Protein AF-A0A382XUU9-F1 (afdb_monomer_lite)

pLDDT: mean 82.64, std 14.81, range [42.56, 98.5]

Secondary structure (DSSP, 8-state):
-----PPPPPP-TTT-----HHHHHSSS--TTEEEPPHHHHHHTTS-TTSS--HHHHHHHHHHHHHHHHHHHHH-TTS-EEEEEE--SSHHHHHHHHHHHHHHHHHHHHHHHHSHHHHHHHHHHIIIIIIHHHHHHH-TTS----HHHHHHHHHHHHHS--HHHHEEEE-TT-S----TTT-TT-EEEEEESSGGGSS---TTEEEEEE------HHHHHHHHGGG---GGGGGG-EEEE-HHHHHHHHHHHHHHHHHHHHHHHHHT-

Structure (mmCIF, N/CA/C/O backbone):
data_AF-A0A382XUU9-F1
#
_entry.id   AF-A0A382XUU9-F1
#
loop_
_atom_site.group_PDB
_atom_site.id
_atom_site.type_symbol
_atom_site.label_atom_id
_atom_site.label_alt_id
_atom_site.label_comp_id
_atom_site.label_asym_id
_atom_site.label_entity_id
_atom_site.label_seq_id
_atom_site.pdbx_PDB_ins_code
_atom_site.Cartn_x
_atom_site.Cartn_y
_atom_site.Cartn_z
_atom_site.occupancy
_atom_site.B_iso_or_equiv
_atom_site.auth_seq_id
_atom_site.auth_comp_id
_atom_site.auth_asym_id
_atom_site.auth_atom_id
_atom_site.pdbx_PDB_model_num
ATOM 1 N N . LYS A 1 1 ? -33.528 18.834 26.099 1.00 46.69 1 LYS A N 1
ATOM 2 C CA . LYS A 1 1 ? -33.438 18.940 24.621 1.00 46.69 1 LYS A CA 1
ATOM 3 C C . LYS A 1 1 ? -32.008 18.583 24.327 1.00 46.69 1 LYS A C 1
ATOM 5 O O . LYS A 1 1 ? -31.144 19.418 24.553 1.00 46.69 1 LYS A O 1
ATOM 10 N N . ASP A 1 2 ? -31.782 17.335 23.972 1.00 46.09 2 ASP A N 1
ATOM 11 C CA . ASP A 1 2 ? -30.439 16.776 23.928 1.00 46.09 2 ASP A CA 1
ATOM 12 C C . ASP A 1 2 ? -29.826 17.181 22.592 1.00 46.09 2 ASP A C 1
ATOM 14 O O . ASP A 1 2 ? -30.391 16.932 21.528 1.00 46.09 2 ASP A O 1
ATOM 18 N N . PHE A 1 3 ? -28.750 17.966 22.658 1.00 57.09 3 PHE A N 1
ATOM 19 C CA . PHE A 1 3 ? -28.154 18.625 21.491 1.00 57.09 3 PHE A CA 1
ATOM 20 C C . PHE A 1 3 ? -27.061 17.778 20.822 1.00 57.09 3 PHE A C 1
ATOM 22 O O . PHE A 1 3 ? -26.537 18.182 19.786 1.00 57.09 3 PHE A O 1
ATOM 29 N N . ILE A 1 4 ? -26.712 16.622 21.396 1.00 51.56 4 ILE A N 1
ATOM 30 C CA . ILE A 1 4 ? -25.660 15.724 20.910 1.00 51.56 4 ILE A CA 1
ATOM 31 C C . ILE A 1 4 ? -26.157 14.289 21.093 1.00 51.56 4 ILE A C 1
ATOM 33 O O . ILE A 1 4 ? -26.467 13.890 22.208 1.00 51.56 4 ILE A O 1
ATOM 37 N N . VAL A 1 5 ? -26.247 13.536 19.998 1.00 52.84 5 VAL A N 1
ATOM 38 C CA . VAL A 1 5 ? -26.592 12.108 19.992 1.00 52.84 5 VAL A CA 1
ATOM 39 C C . VAL A 1 5 ? -25.476 11.382 19.254 1.00 52.84 5 VAL A C 1
ATOM 41 O O . VAL A 1 5 ? -25.130 11.764 18.133 1.00 52.84 5 VAL A O 1
ATOM 44 N N . ALA A 1 6 ? -24.906 10.349 19.873 1.00 53.34 6 ALA A N 1
ATOM 45 C CA . ALA A 1 6 ? -23.984 9.452 19.190 1.00 53.34 6 ALA A CA 1
ATOM 46 C C . ALA A 1 6 ? -24.778 8.582 18.206 1.00 53.34 6 ALA A C 1
ATOM 48 O O . ALA A 1 6 ? -25.695 7.861 18.599 1.00 53.34 6 ALA A O 1
ATOM 49 N N . LEU A 1 7 ? -24.453 8.672 16.915 1.00 59.31 7 LEU A N 1
ATOM 50 C CA . LEU A 1 7 ? -25.018 7.761 15.926 1.00 59.31 7 LEU A CA 1
ATOM 51 C C . LEU A 1 7 ? -24.389 6.371 16.103 1.00 59.31 7 LEU A C 1
ATOM 53 O O . LEU A 1 7 ? -23.186 6.294 16.377 1.00 59.31 7 LEU A O 1
ATOM 57 N N . PRO A 1 8 ? -25.167 5.286 15.933 1.00 60.03 8 PRO A N 1
ATOM 58 C CA . PRO A 1 8 ? -24.606 3.943 15.924 1.00 60.03 8 PRO A CA 1
ATOM 59 C C . PRO A 1 8 ? -23.557 3.833 14.815 1.00 60.03 8 PRO A C 1
ATOM 61 O O . PRO A 1 8 ? -23.675 4.480 13.768 1.00 60.03 8 PRO A O 1
ATOM 64 N N . GLU A 1 9 ? -22.526 3.020 15.044 1.00 59.91 9 GLU A N 1
ATOM 65 C CA . GLU A 1 9 ? -21.594 2.692 13.969 1.00 59.91 9 GLU A CA 1
ATOM 66 C C . GLU A 1 9 ? -22.360 2.047 12.805 1.00 59.91 9 GLU A C 1
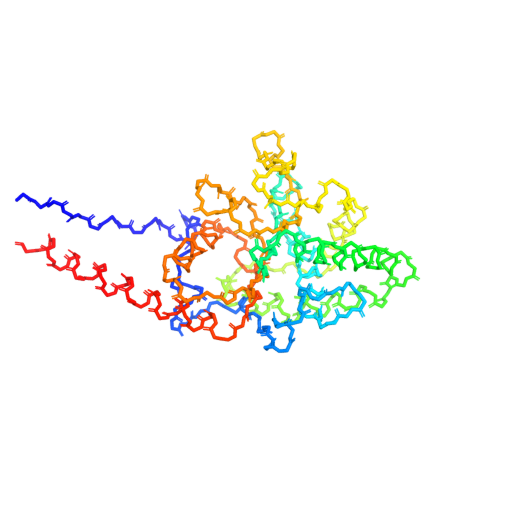ATOM 68 O O . GLU A 1 9 ? -23.321 1.302 13.039 1.00 59.91 9 GLU A O 1
ATOM 73 N N . PRO A 1 10 ? -21.980 2.336 11.545 1.00 59.22 10 PRO A N 1
ATOM 74 C CA . PRO A 1 10 ? -22.517 1.593 10.417 1.00 59.22 10 PRO A CA 1
ATOM 75 C C . PRO A 1 10 ? -22.271 0.097 10.651 1.00 59.22 10 PRO A C 1
ATOM 77 O O . PRO A 1 10 ? -21.240 -0.244 11.237 1.00 59.22 10 PRO A O 1
ATOM 80 N N . PRO A 1 11 ? -23.175 -0.791 10.206 1.00 56.75 11 PRO A N 1
ATOM 81 C CA . PRO A 1 11 ? -22.970 -2.224 10.367 1.00 56.75 11 PRO A CA 1
ATOM 82 C C . PRO A 1 11 ? -21.576 -2.626 9.855 1.00 56.75 11 PRO A C 1
ATOM 84 O O . PRO A 1 11 ? -21.105 -2.119 8.831 1.00 56.75 11 PRO A O 1
ATOM 87 N N . GLY A 1 12 ? -20.893 -3.474 10.623 1.00 55.81 12 GLY A N 1
ATOM 88 C CA . GLY A 1 12 ? -19.626 -4.090 10.233 1.00 55.81 12 GLY A CA 1
ATOM 89 C C . GLY A 1 12 ? -19.852 -5.351 9.398 1.00 55.81 12 GLY A C 1
ATOM 90 O O . GLY A 1 12 ? -20.991 -5.743 9.133 1.00 55.81 12 GLY A O 1
ATOM 91 N N . LEU A 1 13 ? -18.762 -6.004 8.989 1.00 52.56 13 LEU A N 1
ATOM 92 C CA . LEU A 1 13 ? -18.821 -7.265 8.242 1.00 52.56 13 LEU A CA 1
ATOM 93 C C . LEU A 1 13 ? -19.674 -8.315 8.989 1.00 52.56 13 LEU A C 1
ATOM 95 O O . LEU A 1 13 ? -19.564 -8.402 10.214 1.00 52.56 13 LEU A O 1
ATOM 99 N N . PRO A 1 14 ? -20.490 -9.137 8.295 1.00 48.84 14 PRO A N 1
ATOM 100 C CA . PRO A 1 14 ? -20.623 -9.276 6.837 1.00 48.84 14 PRO A CA 1
ATOM 101 C C . PRO A 1 14 ? -21.682 -8.359 6.186 1.00 48.84 14 PRO A C 1
ATOM 103 O O . PRO A 1 14 ? -21.704 -8.251 4.963 1.00 48.84 14 PRO A O 1
ATOM 106 N N . ASP A 1 15 ? -22.521 -7.681 6.977 1.00 42.56 15 ASP A N 1
ATOM 107 C CA . ASP A 1 15 ? -23.693 -6.910 6.511 1.00 42.56 15 ASP A CA 1
ATOM 108 C C . ASP A 1 15 ? -23.454 -5.390 6.416 1.00 42.56 15 ASP A C 1
ATOM 110 O O . ASP A 1 15 ? -24.365 -4.611 6.121 1.00 42.56 15 ASP A O 1
ATOM 114 N N . GLY A 1 16 ? -22.219 -4.936 6.623 1.00 54.50 16 GLY A N 1
ATOM 115 C CA . GLY A 1 16 ? -21.830 -3.574 6.307 1.00 54.50 16 GLY A CA 1
ATOM 116 C C . GLY A 1 16 ? -20.324 -3.381 6.172 1.00 54.50 16 GLY A C 1
ATOM 117 O O . GLY A 1 16 ? -19.489 -4.105 6.708 1.00 54.50 16 GLY A O 1
ATOM 118 N N . CYS A 1 17 ? -19.974 -2.425 5.321 1.00 56.16 17 CYS A N 1
ATOM 119 C CA . CYS A 1 17 ? -18.638 -2.308 4.753 1.00 56.16 17 CYS A CA 1
ATOM 120 C C . CYS A 1 17 ? -17.681 -1.456 5.602 1.00 56.16 17 CYS A C 1
ATOM 122 O O . CYS A 1 17 ? -16.555 -1.210 5.162 1.00 56.16 17 CYS A O 1
ATOM 124 N N . TYR A 1 18 ? -18.114 -0.968 6.772 1.00 60.91 18 TYR A N 1
ATOM 125 C CA . TYR A 1 18 ? -17.328 -0.065 7.607 1.00 60.91 18 TYR A CA 1
ATOM 126 C C . TYR A 1 18 ? -16.379 -0.837 8.525 1.00 60.91 18 TYR A C 1
ATOM 128 O O . TYR A 1 18 ? -16.783 -1.720 9.274 1.00 60.91 18 TYR A O 1
ATOM 136 N N . ILE A 1 19 ? -15.104 -0.461 8.471 1.00 66.56 19 ILE A N 1
ATOM 137 C CA . ILE A 1 19 ? -14.063 -0.954 9.367 1.00 66.56 19 ILE A CA 1
ATOM 138 C C . ILE A 1 19 ? -13.632 0.243 10.197 1.00 66.56 19 ILE A C 1
ATOM 140 O O . ILE A 1 19 ? -13.078 1.209 9.665 1.00 66.56 19 ILE A O 1
ATOM 144 N N . GLY A 1 20 ? -13.960 0.200 11.486 1.00 65.06 20 GLY A N 1
ATOM 145 C CA . GLY A 1 20 ? -13.593 1.244 12.428 1.00 65.06 20 GLY A CA 1
ATOM 146 C C . GLY A 1 20 ? -12.089 1.270 12.685 1.00 65.06 20 GLY A C 1
ATOM 147 O O . GLY A 1 20 ? -11.373 0.280 12.515 1.00 65.06 20 GLY A O 1
ATOM 148 N N . THR A 1 21 ? -11.606 2.407 13.174 1.00 68.31 21 THR A N 1
ATOM 149 C CA . THR A 1 21 ? -10.233 2.579 13.673 1.00 68.31 21 THR A CA 1
ATOM 150 C C . THR A 1 21 ? -9.876 1.568 14.765 1.00 68.31 21 THR A C 1
ATOM 152 O O . THR A 1 21 ? -8.710 1.196 14.882 1.00 68.31 21 THR A O 1
ATOM 155 N N . SER A 1 22 ? -10.867 1.047 15.493 1.00 70.25 22 SER A N 1
ATOM 156 C CA . SER A 1 22 ? -10.687 0.012 16.517 1.00 70.25 22 SER A CA 1
ATOM 157 C C . SER A 1 22 ? -10.222 -1.332 15.965 1.00 70.25 22 SER A C 1
ATOM 159 O O . SER A 1 22 ? -9.336 -1.945 16.547 1.00 70.25 22 SER A O 1
ATOM 161 N N . SER A 1 23 ? -10.714 -1.775 14.811 1.00 73.94 23 SER A N 1
ATOM 162 C CA . SER A 1 23 ? -10.256 -3.041 14.217 1.00 73.94 23 SER A CA 1
ATOM 163 C C . SER A 1 23 ? -8.838 -2.946 13.638 1.00 73.94 23 SER A C 1
ATOM 165 O O . SER A 1 23 ? -8.184 -3.953 13.391 1.00 73.94 23 SER A O 1
ATOM 167 N N . LEU A 1 24 ? -8.351 -1.726 13.403 1.00 76.31 24 LEU A N 1
ATOM 168 C CA . LEU A 1 24 ? -7.058 -1.463 12.766 1.00 76.31 24 LEU A CA 1
ATOM 169 C C . LEU A 1 24 ? -5.968 -1.070 13.763 1.00 76.31 24 LEU A C 1
ATOM 171 O O . LEU A 1 24 ? -4.794 -1.366 13.550 1.00 76.31 24 LEU A O 1
ATOM 175 N N . PHE A 1 25 ? -6.358 -0.372 14.828 1.00 78.19 25 PHE A N 1
ATOM 176 C CA . PHE A 1 25 ? -5.461 0.239 15.807 1.00 78.19 25 PHE A CA 1
ATOM 177 C C . PHE A 1 25 ? -5.930 0.028 17.255 1.00 78.19 25 PHE A C 1
ATOM 179 O O . PHE A 1 25 ? -5.379 0.643 18.163 1.00 78.19 25 PHE A O 1
ATOM 186 N N . GLY A 1 26 ? -6.961 -0.784 17.491 1.00 73.81 26 GLY A N 1
ATOM 187 C CA . GLY A 1 26 ? -7.445 -1.109 18.832 1.00 73.81 26 GLY A CA 1
ATOM 188 C C . GLY A 1 26 ? -6.535 -2.083 19.575 1.00 73.81 26 GLY A C 1
ATOM 189 O O . GLY A 1 26 ? -5.362 -2.248 19.240 1.00 73.81 26 GLY A O 1
ATOM 190 N N . ASP A 1 27 ? -7.082 -2.717 20.610 1.00 74.62 27 ASP A N 1
ATOM 191 C CA . ASP A 1 27 ? -6.314 -3.614 21.481 1.00 74.62 27 ASP A CA 1
ATOM 192 C C . ASP A 1 27 ? -5.972 -4.952 20.803 1.00 74.62 27 ASP A C 1
ATOM 194 O O . ASP A 1 27 ? -4.893 -5.497 21.035 1.00 74.62 27 ASP A O 1
ATOM 198 N N . GLU A 1 28 ? -6.838 -5.423 19.903 1.00 79.12 28 GLU A N 1
ATOM 199 C CA . GLU A 1 28 ? -6.616 -6.591 19.041 1.00 79.12 28 GLU A CA 1
ATOM 200 C C . GLU A 1 28 ? -6.728 -6.172 17.564 1.00 79.12 28 GLU A C 1
ATOM 202 O O . GLU A 1 28 ? -7.742 -6.427 16.911 1.00 79.12 28 GLU A O 1
ATOM 207 N N . PRO A 1 29 ? -5.727 -5.453 17.025 1.00 83.31 29 PRO A N 1
ATOM 208 C CA . PRO A 1 29 ? -5.776 -4.983 15.650 1.00 83.31 29 PRO A CA 1
ATOM 209 C C . PRO A 1 29 ? -5.580 -6.150 14.676 1.00 83.31 29 PRO A C 1
ATOM 211 O O . PRO A 1 29 ? -4.813 -7.079 14.943 1.00 83.31 29 PRO A O 1
ATOM 214 N N . TYR A 1 30 ? -6.208 -6.071 13.502 1.00 85.69 30 TYR A N 1
ATOM 215 C CA . TYR A 1 30 ? -5.947 -7.016 12.419 1.00 85.69 30 TYR A CA 1
ATOM 216 C C . TYR A 1 30 ? -4.459 -7.050 12.045 1.00 85.69 30 TYR A C 1
ATOM 218 O O . TYR A 1 30 ? -3.781 -6.017 12.019 1.00 85.69 30 TYR A O 1
ATOM 226 N N . ASP A 1 31 ? -3.954 -8.235 11.678 1.00 90.06 31 ASP A N 1
ATOM 227 C CA . ASP A 1 31 ? -2.566 -8.425 11.233 1.00 90.06 31 ASP A CA 1
ATOM 228 C C . ASP A 1 31 ? -2.342 -7.901 9.803 1.00 90.06 31 ASP A C 1
ATOM 230 O O . ASP A 1 31 ? -2.027 -8.637 8.867 1.00 90.06 31 ASP A O 1
ATOM 234 N N . ILE A 1 32 ? -2.509 -6.597 9.627 1.00 89.88 32 ILE A N 1
ATOM 235 C CA . ILE A 1 32 ? -2.299 -5.871 8.370 1.00 89.88 32 ILE A CA 1
ATOM 236 C C . ILE A 1 32 ? -1.252 -4.758 8.520 1.00 89.88 32 ILE A C 1
ATOM 238 O O . ILE A 1 32 ? -0.872 -4.119 7.537 1.00 89.88 32 ILE A O 1
ATOM 242 N N . TYR A 1 33 ? -0.767 -4.525 9.743 1.00 92.25 33 TYR A N 1
ATOM 243 C CA . TYR A 1 33 ? 0.293 -3.570 10.054 1.00 92.25 33 TYR A CA 1
ATOM 244 C C . TYR A 1 33 ? 1.681 -4.135 9.728 1.00 92.25 33 TYR A C 1
ATOM 246 O O . TYR A 1 33 ? 2.038 -5.238 10.138 1.00 92.25 33 TYR A O 1
ATOM 254 N N . ARG A 1 34 ? 2.499 -3.357 9.021 1.00 95.12 34 ARG A N 1
ATOM 255 C CA . ARG A 1 34 ? 3.891 -3.672 8.696 1.00 95.12 34 ARG A CA 1
ATOM 256 C C . ARG A 1 34 ? 4.778 -2.520 9.165 1.00 95.12 34 ARG A C 1
ATOM 258 O O . ARG A 1 34 ? 4.579 -1.363 8.788 1.00 95.12 34 ARG A O 1
ATOM 265 N N . GLU A 1 35 ? 5.750 -2.826 10.020 1.00 95.56 35 GLU A N 1
ATOM 266 C CA . GLU A 1 35 ? 6.609 -1.800 10.609 1.00 95.56 35 GLU A CA 1
ATOM 267 C C . GLU A 1 35 ? 7.607 -1.252 9.588 1.00 95.56 35 GLU A C 1
ATOM 269 O O . GLU A 1 35 ? 8.402 -1.987 9.002 1.00 95.56 35 GLU A O 1
ATOM 274 N N . VAL A 1 36 ? 7.610 0.072 9.427 1.00 96.12 36 VAL A N 1
ATOM 275 C CA . VAL A 1 36 ? 8.678 0.783 8.726 1.00 96.12 36 VAL A CA 1
ATOM 276 C C . VAL A 1 36 ? 9.677 1.307 9.746 1.00 96.12 36 VAL A C 1
ATOM 278 O O . VAL A 1 36 ? 9.351 2.151 10.583 1.00 96.12 36 VAL A O 1
ATOM 281 N N . GLY A 1 37 ? 10.917 0.831 9.655 1.00 94.06 37 GLY A N 1
ATOM 282 C CA . GLY A 1 37 ? 11.987 1.270 10.545 1.00 94.06 37 GLY A CA 1
ATOM 283 C C . GLY A 1 37 ? 12.312 2.761 10.387 1.00 94.06 37 GLY A C 1
ATOM 284 O O . GLY A 1 37 ? 12.307 3.304 9.280 1.00 94.06 37 GLY A O 1
ATOM 285 N N . GLU A 1 38 ? 12.687 3.415 11.489 1.00 90.75 38 GLU A N 1
ATOM 286 C CA . GLU A 1 38 ? 12.983 4.859 11.528 1.00 90.75 38 GLU A CA 1
ATOM 287 C C . GLU A 1 38 ? 14.036 5.293 10.494 1.00 90.75 38 GLU A C 1
ATOM 289 O O . GLU A 1 38 ? 13.922 6.362 9.899 1.00 90.75 38 GLU A O 1
ATOM 294 N N . ALA A 1 39 ? 15.043 4.457 10.220 1.00 91.94 39 ALA A N 1
ATOM 295 C CA . ALA A 1 39 ? 16.068 4.762 9.221 1.00 91.94 39 ALA A CA 1
ATOM 296 C C . ALA A 1 39 ? 15.490 4.913 7.802 1.00 91.94 39 ALA A C 1
ATOM 298 O O . ALA A 1 39 ? 15.959 5.749 7.030 1.00 91.94 39 ALA A O 1
ATOM 299 N N . GLU A 1 40 ? 14.485 4.112 7.446 1.00 94.31 40 GLU A N 1
ATOM 300 C CA . GLU A 1 40 ? 13.786 4.243 6.168 1.00 94.31 40 GLU A CA 1
ATOM 301 C C . GLU A 1 40 ? 12.852 5.445 6.183 1.00 94.31 40 GLU A C 1
ATOM 303 O O . GLU A 1 40 ? 12.962 6.295 5.304 1.00 94.31 40 GLU A O 1
ATOM 308 N N . ALA A 1 41 ? 12.043 5.601 7.231 1.00 91.00 41 ALA A N 1
ATOM 309 C CA . ALA A 1 41 ? 11.166 6.759 7.393 1.00 91.00 41 ALA A CA 1
ATOM 310 C C . ALA A 1 41 ? 11.909 8.105 7.260 1.00 91.00 41 ALA A C 1
ATOM 312 O O . ALA A 1 41 ? 11.409 9.030 6.626 1.00 91.00 41 ALA A O 1
ATOM 313 N N . LEU A 1 42 ? 13.127 8.205 7.805 1.00 89.56 42 LEU A N 1
ATOM 314 C CA . LEU A 1 42 ? 13.953 9.416 7.752 1.00 89.56 42 LEU A CA 1
ATOM 315 C C . LEU A 1 42 ? 14.628 9.657 6.397 1.00 89.56 42 LEU A C 1
ATOM 317 O O . LEU A 1 42 ? 14.961 10.795 6.079 1.00 89.56 42 LEU A O 1
ATOM 321 N N . THR A 1 43 ? 14.871 8.608 5.608 1.00 92.38 43 THR A N 1
ATOM 322 C CA . THR A 1 43 ? 15.671 8.705 4.374 1.00 92.38 43 THR A CA 1
ATOM 323 C C . THR A 1 43 ? 14.872 8.449 3.101 1.00 92.38 43 THR A C 1
ATOM 325 O O . THR A 1 43 ? 15.401 8.616 2.001 1.00 92.38 43 THR A O 1
ATOM 328 N N . ILE A 1 44 ? 13.586 8.102 3.206 1.00 92.25 44 ILE A N 1
ATOM 329 C CA . ILE A 1 44 ? 12.757 7.771 2.043 1.00 92.25 44 ILE A CA 1
ATOM 330 C C . ILE A 1 44 ? 12.635 8.940 1.057 1.00 92.25 44 ILE A C 1
ATOM 332 O O . ILE A 1 44 ? 12.642 8.721 -0.152 1.00 92.25 44 ILE A O 1
ATOM 336 N N . ASN A 1 45 ? 12.648 10.176 1.562 1.00 90.19 45 ASN A N 1
ATOM 337 C CA . ASN A 1 45 ? 12.559 11.404 0.766 1.00 90.19 45 ASN A CA 1
ATOM 338 C C . ASN A 1 45 ? 13.897 11.841 0.147 1.00 90.19 45 ASN A C 1
ATOM 340 O O . ASN A 1 45 ? 13.931 12.755 -0.673 1.00 90.19 45 ASN A O 1
ATOM 344 N N . SER A 1 46 ? 15.008 11.189 0.518 1.00 90.25 46 SER A N 1
ATOM 345 C CA . SER A 1 46 ? 16.317 11.456 -0.089 1.00 90.25 46 SER A CA 1
ATOM 346 C C . SER A 1 46 ? 16.288 11.205 -1.602 1.00 90.25 46 SER A C 1
ATOM 348 O O . SER A 1 46 ? 15.438 10.432 -2.061 1.00 90.25 46 SER A O 1
ATOM 350 N N . PRO A 1 47 ? 17.240 11.776 -2.366 1.00 88.69 47 PRO A N 1
ATOM 351 C CA . PRO A 1 47 ? 17.355 11.538 -3.800 1.00 88.69 47 PRO A CA 1
ATOM 352 C C . PRO A 1 47 ? 17.289 10.047 -4.182 1.00 88.69 47 PRO A C 1
ATOM 354 O O . PRO A 1 47 ? 17.631 9.191 -3.362 1.00 88.69 47 PRO A O 1
ATOM 357 N N . PRO A 1 48 ? 16.846 9.698 -5.402 1.00 84.12 48 PRO A N 1
ATOM 358 C CA . PRO A 1 48 ? 16.508 8.320 -5.778 1.00 84.12 48 PRO A CA 1
ATOM 359 C C . PRO A 1 48 ? 17.636 7.282 -5.685 1.00 84.12 48 PRO A C 1
ATOM 361 O O . PRO A 1 48 ? 17.365 6.091 -5.568 1.00 84.12 48 PRO A O 1
ATOM 364 N N . ASP A 1 49 ? 18.891 7.719 -5.743 1.00 86.56 49 ASP A N 1
ATOM 365 C CA . ASP A 1 49 ? 20.109 6.919 -5.559 1.00 86.56 49 ASP A CA 1
ATOM 366 C C . ASP A 1 49 ? 20.498 6.726 -4.079 1.00 86.56 49 ASP A C 1
ATOM 368 O O . ASP A 1 49 ? 21.465 6.031 -3.770 1.00 86.56 49 ASP A O 1
ATOM 372 N N . ARG A 1 50 ? 19.753 7.336 -3.151 1.00 87.38 50 ARG A N 1
ATOM 373 C CA . ARG A 1 50 ? 20.045 7.373 -1.715 1.00 87.38 50 ARG A CA 1
ATOM 374 C C . ARG A 1 50 ? 18.836 6.989 -0.870 1.00 87.38 50 ARG A C 1
ATOM 376 O O . ARG A 1 50 ? 17.680 7.047 -1.286 1.00 87.38 50 ARG A O 1
ATOM 383 N N . GLY A 1 51 ? 19.122 6.685 0.391 1.00 87.75 51 GLY A N 1
ATOM 384 C CA . GLY A 1 51 ? 18.112 6.368 1.392 1.00 87.75 51 GLY A CA 1
ATOM 385 C C . GLY A 1 51 ? 17.563 4.952 1.265 1.00 87.75 51 GLY A C 1
ATOM 386 O O . GLY A 1 51 ? 17.650 4.297 0.226 1.00 87.75 51 GLY A O 1
ATOM 387 N N . ARG A 1 52 ? 17.020 4.451 2.370 1.00 90.19 52 ARG A N 1
ATOM 388 C CA . ARG A 1 52 ? 16.420 3.117 2.414 1.00 90.19 52 ARG A CA 1
ATOM 389 C C . ARG A 1 52 ? 15.023 3.171 1.793 1.00 90.19 52 ARG A C 1
ATOM 391 O O . ARG A 1 52 ? 14.367 4.206 1.822 1.00 90.19 52 ARG A O 1
ATOM 398 N N . SER A 1 53 ? 14.615 2.069 1.174 1.00 94.06 53 SER A N 1
ATOM 399 C CA . SER A 1 53 ? 13.311 1.916 0.509 1.00 94.06 53 SER A CA 1
ATOM 400 C C . SER A 1 53 ? 12.847 0.456 0.507 1.00 94.06 53 SER A C 1
ATOM 402 O O . SER A 1 53 ? 12.086 0.047 -0.362 1.00 94.06 53 SER A O 1
ATOM 404 N N . ALA A 1 54 ? 13.360 -0.371 1.424 1.00 95.12 54 ALA A N 1
ATOM 405 C CA . ALA A 1 54 ? 13.074 -1.802 1.423 1.00 95.12 54 ALA A CA 1
ATOM 406 C C . ALA A 1 54 ? 11.596 -2.066 1.738 1.00 95.12 54 ALA A C 1
ATOM 408 O O . ALA A 1 54 ? 10.961 -2.862 1.046 1.00 95.12 54 ALA A O 1
ATOM 409 N N . CYS A 1 55 ? 11.040 -1.343 2.712 1.00 96.38 55 CYS A N 1
ATOM 410 C CA . CYS A 1 55 ? 9.625 -1.427 3.055 1.00 96.38 55 CYS A CA 1
ATOM 411 C C . CYS A 1 55 ? 8.763 -0.833 1.939 1.00 96.38 55 CYS A C 1
ATOM 413 O O . CYS A 1 55 ? 7.752 -1.426 1.588 1.00 96.38 55 CYS A O 1
ATOM 415 N N . LEU A 1 56 ? 9.179 0.279 1.319 1.00 96.38 56 LEU A N 1
ATOM 416 C CA . LEU A 1 56 ? 8.462 0.843 0.169 1.00 96.38 56 LEU A CA 1
ATOM 417 C C . LEU A 1 56 ? 8.402 -0.145 -1.009 1.00 96.38 56 LEU A C 1
ATOM 419 O O . LEU A 1 56 ? 7.350 -0.316 -1.619 1.00 96.38 56 LEU A O 1
ATOM 423 N N . ARG A 1 57 ? 9.512 -0.829 -1.316 1.00 96.88 57 ARG A N 1
ATOM 424 C CA . ARG A 1 57 ? 9.557 -1.871 -2.356 1.00 96.88 57 ARG A CA 1
ATOM 425 C C . ARG A 1 57 ? 8.640 -3.044 -2.020 1.00 96.88 57 ARG A C 1
ATOM 427 O O . ARG A 1 57 ? 7.946 -3.536 -2.905 1.00 96.88 57 ARG A O 1
ATOM 434 N N . GLN A 1 58 ? 8.624 -3.485 -0.762 1.00 97.69 58 GLN A N 1
ATOM 435 C CA . GLN A 1 58 ? 7.712 -4.545 -0.336 1.00 97.69 58 GLN A CA 1
ATOM 436 C C . GLN A 1 58 ? 6.249 -4.093 -0.421 1.00 97.69 58 GLN A C 1
ATOM 438 O O . GLN A 1 58 ? 5.434 -4.818 -0.976 1.00 97.69 58 GLN A O 1
ATOM 443 N N . ALA A 1 59 ? 5.936 -2.866 -0.004 1.00 97.81 59 ALA A N 1
ATOM 444 C CA . ALA A 1 59 ? 4.593 -2.301 -0.092 1.00 97.81 59 ALA A CA 1
ATOM 445 C C . ALA A 1 59 ? 4.069 -2.253 -1.540 1.00 97.81 59 ALA A C 1
ATOM 447 O O . ALA A 1 59 ? 2.903 -2.541 -1.785 1.00 97.81 59 ALA A O 1
ATOM 448 N N . VAL A 1 60 ? 4.930 -1.951 -2.518 1.00 98.06 60 VAL A N 1
ATOM 449 C CA . VAL A 1 60 ? 4.553 -2.007 -3.941 1.00 98.06 60 VAL A CA 1
ATOM 450 C C . VAL A 1 60 ? 4.305 -3.445 -4.414 1.00 98.06 60 VAL A C 1
ATOM 452 O O . VAL A 1 60 ? 3.383 -3.673 -5.190 1.00 98.06 60 VAL A O 1
ATOM 455 N N . ARG A 1 61 ? 5.076 -4.438 -3.950 1.00 98.06 61 ARG A N 1
ATOM 456 C CA . ARG A 1 61 ? 4.788 -5.855 -4.263 1.00 98.06 61 ARG A CA 1
ATOM 457 C C . ARG A 1 61 ? 3.455 -6.292 -3.669 1.00 98.06 61 ARG A C 1
ATOM 459 O O . ARG A 1 61 ? 2.645 -6.892 -4.367 1.00 98.06 61 ARG A O 1
ATOM 466 N N . ASP A 1 62 ? 3.216 -5.943 -2.412 1.00 98.44 62 ASP A N 1
ATOM 467 C CA . ASP A 1 62 ? 1.959 -6.240 -1.734 1.00 98.44 62 ASP A CA 1
ATOM 468 C C . ASP A 1 62 ? 0.780 -5.561 -2.431 1.00 98.44 62 ASP A C 1
ATOM 470 O O . ASP A 1 62 ? -0.290 -6.147 -2.506 1.00 98.44 62 ASP A O 1
ATOM 474 N N . TYR A 1 63 ? 0.973 -4.370 -3.008 1.00 98.38 63 TYR A N 1
ATOM 475 C CA . TYR A 1 63 ? -0.054 -3.715 -3.816 1.00 98.38 63 TYR A CA 1
ATOM 476 C C . TYR A 1 63 ? -0.445 -4.552 -5.039 1.00 98.38 63 TYR A C 1
ATOM 478 O O . TYR A 1 63 ? -1.637 -4.730 -5.289 1.00 98.38 63 TYR A O 1
ATOM 486 N N . PHE A 1 64 ? 0.524 -5.109 -5.771 1.00 98.50 64 PHE A N 1
ATOM 487 C CA . PHE A 1 64 ? 0.228 -5.980 -6.912 1.00 98.50 64 PHE A CA 1
ATOM 488 C C . PHE A 1 64 ? -0.447 -7.291 -6.479 1.00 98.50 64 PHE A C 1
ATOM 490 O O . PHE A 1 64 ? -1.409 -7.705 -7.123 1.00 98.50 64 PHE A O 1
ATOM 497 N N . LEU A 1 65 ? -0.024 -7.902 -5.364 1.00 98.38 65 LEU A N 1
ATOM 498 C CA . LEU A 1 65 ? -0.687 -9.092 -4.803 1.00 98.38 65 LEU A CA 1
ATOM 499 C C . LEU A 1 65 ? -2.119 -8.814 -4.368 1.00 98.38 65 LEU A C 1
ATOM 501 O O . LEU A 1 65 ? -3.036 -9.535 -4.747 1.00 98.38 65 LEU A O 1
ATOM 505 N N . ALA A 1 66 ? -2.313 -7.752 -3.594 1.00 97.75 66 ALA A N 1
ATOM 506 C CA . ALA A 1 66 ? -3.621 -7.340 -3.120 1.00 97.75 66 ALA A CA 1
ATOM 507 C C . ALA A 1 66 ? -4.548 -7.013 -4.297 1.00 97.75 66 ALA A C 1
ATOM 509 O O . ALA A 1 66 ? -5.719 -7.385 -4.281 1.00 97.75 66 ALA A O 1
ATOM 510 N N . THR A 1 67 ? -4.017 -6.368 -5.342 1.00 98.06 67 THR A N 1
ATOM 511 C CA . THR A 1 67 ? -4.756 -6.082 -6.579 1.00 98.06 67 THR A CA 1
ATOM 512 C C . THR A 1 67 ? -5.170 -7.379 -7.266 1.00 98.06 67 THR A C 1
ATOM 514 O O . THR A 1 67 ? -6.335 -7.524 -7.618 1.00 98.06 67 THR A O 1
ATOM 517 N N . ALA A 1 68 ? -4.257 -8.344 -7.405 1.00 98.12 68 ALA A N 1
ATOM 518 C CA . ALA A 1 68 ? -4.552 -9.641 -8.007 1.00 98.12 68 ALA A CA 1
ATOM 519 C C . ALA A 1 68 ? -5.625 -10.415 -7.227 1.00 98.12 68 ALA A C 1
ATOM 521 O O . ALA A 1 68 ? -6.594 -10.884 -7.821 1.00 98.12 68 ALA A O 1
ATOM 522 N N . GLY A 1 69 ? -5.487 -10.491 -5.900 1.00 97.06 69 GLY A N 1
ATOM 523 C CA . GLY A 1 69 ? -6.453 -11.149 -5.022 1.00 97.06 69 GLY A CA 1
ATOM 524 C C . GLY A 1 69 ? -7.829 -10.488 -5.063 1.00 97.06 69 GLY A C 1
ATOM 525 O O . GLY A 1 69 ? -8.846 -11.174 -5.150 1.00 97.06 69 GLY A O 1
ATOM 526 N N . ARG A 1 70 ? -7.878 -9.152 -5.074 1.00 95.06 70 ARG A N 1
ATOM 527 C CA . ARG A 1 70 ? -9.139 -8.411 -5.144 1.00 95.06 70 ARG A CA 1
ATOM 528 C C . ARG A 1 70 ? -9.812 -8.548 -6.505 1.00 95.06 70 ARG A C 1
ATOM 530 O O . ARG A 1 70 ? -11.014 -8.772 -6.556 1.00 95.06 70 ARG A O 1
ATOM 537 N N . VAL A 1 71 ? -9.053 -8.454 -7.595 1.00 96.19 71 VAL A N 1
ATOM 538 C CA . VAL A 1 71 ? -9.581 -8.654 -8.953 1.00 96.19 71 VAL A CA 1
ATOM 539 C C . VAL A 1 71 ? -10.099 -10.080 -9.132 1.00 96.19 71 VAL A C 1
ATOM 541 O O . VAL A 1 71 ? -11.150 -10.274 -9.733 1.00 96.19 71 VAL A O 1
ATOM 544 N N . HIS A 1 72 ? -9.406 -11.073 -8.571 1.00 96.38 72 HIS A N 1
ATOM 545 C CA . HIS A 1 72 ? -9.887 -12.452 -8.555 1.00 96.38 72 HIS A CA 1
ATOM 546 C C . HIS A 1 72 ? -11.213 -12.589 -7.782 1.00 96.38 72 HIS A C 1
ATOM 548 O O . HIS A 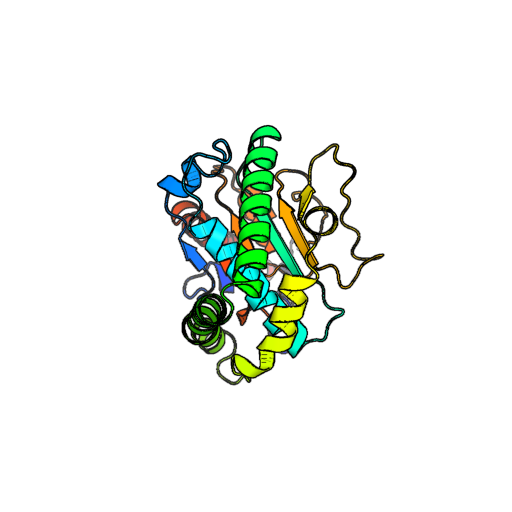1 72 ? -12.133 -13.242 -8.262 1.00 96.38 72 HIS A O 1
ATOM 554 N N . ARG A 1 73 ? -11.332 -11.947 -6.610 1.00 92.69 73 ARG A N 1
ATOM 555 C CA . ARG A 1 73 ? -12.528 -12.018 -5.749 1.00 92.69 73 ARG A CA 1
ATOM 556 C C . ARG A 1 73 ? -13.737 -11.278 -6.323 1.00 92.69 73 ARG A C 1
ATOM 558 O O . ARG A 1 73 ? -14.848 -11.795 -6.274 1.00 92.69 73 ARG A O 1
ATOM 565 N N . SER A 1 74 ? -13.526 -10.067 -6.826 1.00 92.12 74 SER A N 1
ATOM 566 C CA . SER A 1 74 ? -14.599 -9.096 -7.080 1.00 92.12 74 SER A CA 1
ATOM 567 C C . SER A 1 74 ? -14.700 -8.667 -8.550 1.00 92.12 74 SER A C 1
ATOM 569 O O . SER A 1 74 ? -15.568 -7.869 -8.897 1.00 92.12 74 SER A O 1
ATOM 571 N N . GLY A 1 75 ? -13.839 -9.195 -9.424 1.00 93.38 75 GLY A N 1
ATOM 572 C CA . GLY A 1 75 ? -13.794 -8.874 -10.850 1.00 93.38 75 GLY A CA 1
ATOM 573 C C . GLY A 1 75 ? -12.836 -7.724 -11.207 1.00 93.38 75 GLY A C 1
ATOM 574 O O . GLY A 1 75 ? -12.321 -7.029 -10.333 1.00 93.38 75 GLY A O 1
ATOM 575 N N . PRO A 1 76 ? -12.567 -7.509 -12.508 1.00 91.38 76 PRO A N 1
ATOM 576 C CA . PRO A 1 76 ? -11.549 -6.565 -12.985 1.00 91.38 76 PRO A CA 1
ATOM 577 C C . PRO A 1 76 ? -11.938 -5.087 -12.867 1.00 91.38 76 PRO A C 1
ATOM 579 O O . PRO A 1 76 ? -11.054 -4.229 -12.914 1.00 91.38 76 PRO A O 1
ATOM 582 N N . ASP A 1 77 ? -13.225 -4.777 -12.708 1.00 90.69 77 ASP A N 1
ATOM 583 C CA . ASP A 1 77 ? -13.747 -3.404 -12.713 1.00 90.69 77 ASP A CA 1
ATOM 584 C C . ASP A 1 77 ? -13.739 -2.739 -11.331 1.00 90.69 77 ASP A C 1
ATOM 586 O O . ASP A 1 77 ? -14.210 -1.616 -11.179 1.00 90.69 77 ASP A O 1
ATOM 590 N N . VAL A 1 78 ? -13.177 -3.405 -10.320 1.00 91.25 78 VAL A N 1
ATOM 591 C CA . VAL A 1 78 ? -13.017 -2.824 -8.984 1.00 91.25 78 VAL A CA 1
ATOM 592 C C . VAL A 1 78 ? -11.805 -1.888 -8.912 1.00 91.25 78 VAL A C 1
ATOM 594 O O . VAL A 1 78 ? -10.759 -2.183 -9.505 1.00 91.25 78 VAL A O 1
ATOM 597 N N . PRO A 1 79 ? -11.900 -0.774 -8.163 1.00 91.94 79 PRO A N 1
ATOM 598 C CA . PRO A 1 79 ? -10.765 0.110 -7.951 1.00 91.94 79 PRO A CA 1
ATOM 599 C C . PRO A 1 79 ? -9.735 -0.557 -7.034 1.00 91.94 79 PRO A C 1
ATOM 601 O O . PRO A 1 79 ? -10.086 -1.214 -6.049 1.00 91.94 79 PRO A O 1
ATOM 604 N N . CYS A 1 80 ? -8.453 -0.350 -7.334 1.00 94.38 80 CYS A N 1
ATOM 605 C CA . CYS A 1 80 ? -7.327 -0.885 -6.569 1.00 94.38 80 CYS A CA 1
ATOM 606 C C . CYS A 1 80 ? -6.253 0.191 -6.420 1.00 94.38 80 CYS A C 1
ATOM 608 O O . CYS A 1 80 ? -5.480 0.451 -7.346 1.00 94.38 80 CYS A O 1
ATOM 610 N N . THR A 1 81 ? -6.158 0.807 -5.245 1.00 93.25 81 THR A N 1
ATOM 611 C CA . THR A 1 81 ? -5.240 1.925 -5.023 1.00 93.25 81 THR A CA 1
ATOM 612 C C . THR A 1 81 ? -4.205 1.667 -3.937 1.00 93.25 81 THR A C 1
ATOM 614 O O . THR A 1 81 ? -4.418 0.923 -2.978 1.00 93.25 81 THR A O 1
ATOM 617 N N . MET A 1 82 ? -3.045 2.295 -4.098 1.00 94.06 82 MET A N 1
ATOM 618 C CA . MET A 1 82 ? -2.010 2.406 -3.079 1.00 94.06 82 MET A CA 1
ATOM 619 C C . MET A 1 82 ? -1.787 3.876 -2.762 1.00 94.06 82 MET A C 1
ATOM 621 O O . MET A 1 82 ? -1.697 4.693 -3.672 1.00 94.06 82 MET A O 1
ATOM 625 N N . LEU A 1 83 ? -1.627 4.208 -1.486 1.00 90.69 83 LEU A N 1
ATOM 626 C CA . LEU A 1 83 ? -1.261 5.549 -1.051 1.00 90.69 83 LEU A CA 1
ATOM 627 C C . LEU A 1 83 ? 0.153 5.563 -0.470 1.00 90.69 83 LEU A C 1
ATOM 629 O O . LEU A 1 83 ? 0.453 4.804 0.446 1.00 90.69 83 LEU A O 1
ATOM 633 N N . VAL A 1 84 ? 0.996 6.466 -0.964 1.00 91.56 84 VAL A N 1
ATOM 634 C CA . VAL A 1 84 ? 2.353 6.733 -0.483 1.00 91.56 84 VAL A CA 1
ATOM 635 C C . VAL A 1 84 ? 2.428 8.170 0.014 1.00 91.56 84 VAL A C 1
ATOM 637 O O . VAL A 1 84 ? 2.352 9.127 -0.758 1.00 91.56 84 VAL A O 1
ATOM 640 N N . HIS A 1 85 ? 2.605 8.320 1.322 1.00 87.06 85 HIS A N 1
ATOM 641 C CA . HIS A 1 85 ? 2.602 9.610 2.000 1.00 87.06 85 HIS A CA 1
ATOM 642 C C . HIS A 1 85 ? 3.799 9.717 2.943 1.00 87.06 85 HIS A C 1
ATOM 644 O O . HIS A 1 85 ? 3.894 9.056 3.984 1.00 87.06 85 HIS A O 1
ATOM 650 N N . THR A 1 86 ? 4.761 10.539 2.538 1.00 83.44 86 THR A N 1
ATOM 651 C CA . THR A 1 86 ? 6.086 10.595 3.165 1.00 83.44 86 THR A CA 1
ATOM 652 C C . THR A 1 86 ? 6.504 12.001 3.580 1.00 83.44 86 THR A C 1
ATOM 654 O O . THR A 1 86 ? 7.391 12.137 4.424 1.00 83.44 86 THR A O 1
ATOM 657 N N . ALA A 1 87 ? 5.902 13.051 3.013 1.00 73.25 87 ALA A N 1
ATOM 658 C CA . ALA A 1 87 ? 6.361 14.422 3.193 1.00 73.25 87 ALA A CA 1
ATOM 659 C C . ALA A 1 87 ? 5.257 15.465 2.975 1.00 73.25 87 ALA A C 1
ATOM 661 O O . ALA A 1 87 ? 4.115 15.163 2.638 1.00 73.25 87 ALA A O 1
ATOM 662 N N . TRP A 1 88 ? 5.626 16.724 3.208 1.00 65.12 88 TRP A N 1
ATOM 663 C CA . TRP A 1 88 ? 4.843 17.899 2.822 1.00 65.12 88 TRP A CA 1
ATOM 664 C C . TRP A 1 88 ? 5.355 18.534 1.521 1.00 65.12 88 TRP A C 1
ATOM 666 O O . TRP A 1 88 ? 4.598 19.215 0.830 1.00 65.12 88 TRP A O 1
ATOM 676 N N . GLN A 1 89 ? 6.649 18.376 1.222 1.00 63.62 89 GLN A N 1
ATOM 677 C CA . GLN A 1 89 ? 7.323 19.103 0.153 1.00 63.62 89 GLN A CA 1
ATOM 678 C C . GLN A 1 89 ? 7.167 18.393 -1.193 1.00 63.62 89 GLN A C 1
ATOM 680 O O . GLN A 1 89 ? 7.275 17.174 -1.300 1.00 63.62 89 GLN A O 1
ATOM 685 N N . MET A 1 90 ? 6.958 19.181 -2.249 1.00 67.75 90 MET A N 1
ATOM 686 C CA . MET A 1 90 ? 6.792 18.647 -3.604 1.00 67.75 90 MET A CA 1
ATOM 687 C C . MET A 1 90 ? 8.061 17.967 -4.136 1.00 67.75 90 MET A C 1
ATOM 689 O O . MET A 1 90 ? 7.957 17.015 -4.905 1.00 67.75 90 MET A O 1
ATOM 693 N N . GLU A 1 91 ? 9.246 18.444 -3.748 1.00 69.19 91 GLU A N 1
ATOM 694 C CA . GLU A 1 91 ? 10.527 17.850 -4.155 1.00 69.19 91 GLU A CA 1
ATOM 695 C C . GLU A 1 91 ? 10.702 16.438 -3.580 1.00 69.19 91 GLU A C 1
ATOM 697 O O . GLU A 1 91 ? 11.025 15.507 -4.317 1.00 69.19 91 GLU A O 1
ATOM 702 N N . ASP A 1 92 ? 10.347 16.249 -2.309 1.00 79.88 92 ASP A N 1
ATOM 703 C CA . ASP A 1 92 ? 10.342 14.939 -1.658 1.00 79.88 92 ASP A CA 1
ATOM 704 C C . ASP A 1 92 ? 9.406 13.955 -2.373 1.00 79.88 92 ASP A C 1
ATOM 706 O O . ASP A 1 92 ? 9.776 12.807 -2.626 1.00 79.88 92 ASP A O 1
ATOM 710 N N . HIS A 1 93 ? 8.212 14.404 -2.781 1.00 81.56 93 HIS A N 1
ATOM 711 C CA . HIS A 1 93 ? 7.291 13.552 -3.537 1.00 81.56 93 HIS A CA 1
ATOM 712 C C . HIS A 1 93 ? 7.840 13.174 -4.921 1.00 81.56 93 HIS A C 1
ATOM 714 O O . HIS A 1 93 ? 7.601 12.058 -5.381 1.00 81.56 93 HIS A O 1
ATOM 720 N N . ARG A 1 94 ? 8.598 14.060 -5.586 1.00 86.00 94 ARG A N 1
ATOM 721 C CA . ARG A 1 94 ? 9.269 13.733 -6.858 1.00 86.00 94 ARG A CA 1
ATOM 722 C C . ARG A 1 94 ? 10.350 12.675 -6.658 1.00 86.00 94 ARG A C 1
ATOM 724 O O . ARG A 1 94 ? 10.378 11.712 -7.421 1.00 86.00 94 ARG A O 1
ATOM 731 N N . ASN A 1 95 ? 11.165 12.796 -5.608 1.00 90.75 95 ASN A N 1
ATOM 732 C CA . ASN A 1 95 ? 12.175 11.790 -5.267 1.00 90.75 95 ASN A CA 1
ATOM 733 C C . ASN A 1 95 ? 11.531 10.417 -5.028 1.00 90.75 95 ASN A C 1
ATOM 735 O O . ASN A 1 95 ? 11.994 9.406 -5.559 1.00 90.75 95 ASN A O 1
ATOM 739 N N . VAL A 1 96 ? 10.428 10.373 -4.275 1.00 91.62 96 VAL A N 1
ATOM 740 C CA . VAL A 1 96 ? 9.682 9.132 -4.019 1.00 91.62 96 VAL A CA 1
ATOM 741 C C . VAL A 1 96 ? 9.039 8.584 -5.296 1.00 91.62 96 VAL A C 1
ATOM 743 O O . VAL A 1 96 ? 9.172 7.390 -5.569 1.00 91.62 96 VAL A O 1
ATOM 746 N N . LYS A 1 97 ? 8.414 9.431 -6.126 1.00 91.94 97 LYS A N 1
ATOM 747 C CA . LYS A 1 97 ? 7.851 9.027 -7.428 1.00 91.94 97 LYS A CA 1
ATOM 748 C C . LYS A 1 97 ? 8.920 8.423 -8.337 1.00 91.94 97 LYS A C 1
ATOM 750 O O . LYS A 1 97 ? 8.670 7.412 -8.992 1.00 91.94 97 LYS A O 1
ATOM 755 N N . GLU A 1 98 ? 10.124 8.985 -8.360 1.00 93.19 98 GLU A N 1
ATOM 756 C CA . GLU A 1 98 ? 11.219 8.446 -9.165 1.00 93.19 98 GLU A CA 1
ATOM 757 C C . GLU A 1 98 ? 11.742 7.107 -8.617 1.00 93.19 98 GLU A C 1
ATOM 759 O O . GLU A 1 98 ? 11.967 6.178 -9.396 1.00 93.19 98 GLU A O 1
ATOM 764 N N . LYS A 1 99 ? 11.854 6.946 -7.289 1.00 95.12 99 LYS A N 1
ATOM 765 C CA . LYS A 1 99 ? 12.169 5.645 -6.663 1.00 95.12 99 LYS A CA 1
ATOM 766 C C . LYS A 1 99 ? 11.142 4.573 -7.031 1.00 95.12 99 LYS A C 1
ATOM 768 O O . LYS A 1 99 ? 11.528 3.474 -7.426 1.00 95.12 99 LYS A O 1
ATOM 773 N N . LEU A 1 100 ? 9.853 4.904 -6.945 1.00 96.12 100 LEU A N 1
ATOM 774 C CA . LEU A 1 100 ? 8.753 4.017 -7.334 1.00 96.12 100 LEU A CA 1
ATOM 775 C C . LEU A 1 100 ? 8.812 3.672 -8.822 1.00 96.12 100 LEU A C 1
ATOM 777 O O . LEU A 1 100 ? 8.715 2.506 -9.181 1.00 96.12 100 LEU A O 1
ATOM 781 N N . THR A 1 101 ? 9.052 4.665 -9.679 1.00 96.44 101 THR A N 1
ATOM 782 C CA . THR A 1 101 ? 9.198 4.470 -11.129 1.00 96.44 101 THR A CA 1
ATOM 783 C C . THR A 1 101 ? 10.310 3.474 -11.451 1.00 96.44 101 THR A C 1
ATOM 785 O O . THR A 1 101 ? 10.101 2.553 -12.240 1.00 96.44 101 THR A O 1
ATOM 788 N N . ARG A 1 102 ? 11.493 3.637 -10.839 1.00 95.75 102 ARG A N 1
ATOM 789 C CA . ARG A 1 102 ? 12.618 2.707 -11.022 1.00 95.75 102 ARG A CA 1
ATOM 790 C C . ARG A 1 102 ? 12.242 1.308 -10.551 1.00 95.75 102 ARG A C 1
ATOM 792 O O . ARG A 1 102 ? 12.391 0.364 -11.318 1.00 95.75 102 ARG A O 1
ATOM 799 N N . PHE A 1 103 ? 11.673 1.196 -9.353 1.00 96.00 103 PHE A N 1
ATOM 800 C CA . PHE A 1 103 ? 11.299 -0.095 -8.789 1.00 96.00 103 PHE A CA 1
ATOM 801 C C . PHE A 1 103 ? 10.225 -0.827 -9.603 1.00 96.00 103 PHE A C 1
ATOM 803 O O . PHE A 1 103 ? 10.360 -2.018 -9.841 1.00 96.00 103 PHE A O 1
ATOM 810 N N . ILE A 1 104 ? 9.181 -0.138 -10.068 1.00 96.94 104 ILE A N 1
ATOM 811 C CA . ILE A 1 104 ? 8.115 -0.746 -10.880 1.00 96.94 104 ILE A CA 1
ATOM 812 C C . ILE A 1 104 ? 8.671 -1.216 -12.231 1.00 96.94 104 ILE A C 1
ATOM 814 O O . ILE A 1 104 ? 8.341 -2.306 -12.693 1.00 96.94 104 ILE A O 1
ATOM 818 N N . ARG A 1 105 ? 9.564 -0.433 -12.853 1.00 96.31 105 ARG A N 1
ATOM 819 C CA . ARG A 1 105 ? 10.236 -0.829 -14.102 1.00 96.31 105 ARG A CA 1
ATOM 820 C C . ARG A 1 105 ? 11.178 -2.019 -13.904 1.00 96.31 105 ARG A C 1
ATOM 822 O O . ARG A 1 105 ? 11.226 -2.888 -14.770 1.00 96.31 105 ARG A O 1
ATOM 829 N N . GLU A 1 106 ? 11.911 -2.060 -12.792 1.00 95.75 106 GLU A N 1
ATOM 830 C CA . GLU A 1 106 ? 12.734 -3.208 -12.388 1.00 95.75 106 GLU A CA 1
ATOM 831 C C . GLU A 1 106 ? 11.864 -4.445 -12.156 1.00 95.75 106 GLU A C 1
ATOM 833 O O . GLU A 1 106 ? 12.100 -5.471 -12.778 1.00 95.75 106 GLU A O 1
ATOM 838 N N . LEU A 1 107 ? 10.797 -4.321 -11.363 1.00 96.31 107 LEU A N 1
ATOM 839 C CA . LEU A 1 107 ? 9.853 -5.401 -11.088 1.00 96.31 107 LEU A CA 1
ATOM 840 C C . LEU A 1 107 ? 9.266 -5.979 -12.377 1.00 96.31 107 LEU A C 1
ATOM 842 O O . LEU A 1 107 ? 9.269 -7.192 -12.551 1.00 96.31 107 LEU A O 1
ATOM 846 N N . ARG A 1 108 ? 8.792 -5.126 -13.292 1.00 96.19 108 ARG A N 1
ATOM 847 C CA . ARG A 1 108 ? 8.242 -5.568 -14.579 1.00 96.19 108 ARG A CA 1
ATOM 848 C C . ARG A 1 108 ? 9.294 -6.262 -15.441 1.00 96.19 108 ARG A C 1
ATOM 850 O O . ARG A 1 108 ? 8.980 -7.234 -16.118 1.00 96.19 108 ARG A O 1
ATOM 857 N N . ARG A 1 109 ? 10.539 -5.778 -15.430 1.00 96.31 109 ARG A N 1
ATOM 858 C CA . ARG A 1 109 ? 11.642 -6.440 -16.134 1.00 96.31 109 ARG A CA 1
ATOM 859 C C . ARG A 1 109 ? 11.892 -7.824 -15.547 1.00 96.31 109 ARG A C 1
ATOM 861 O O . ARG A 1 109 ? 11.872 -8.785 -16.304 1.00 96.31 109 ARG A O 1
ATOM 868 N N . ASP A 1 110 ? 12.064 -7.916 -14.232 1.00 95.44 110 ASP A N 1
ATOM 869 C CA . ASP A 1 110 ? 12.321 -9.171 -13.523 1.00 95.44 110 ASP A CA 1
ATOM 870 C C . ASP A 1 110 ? 11.172 -10.168 -13.721 1.00 95.44 110 ASP A C 1
ATOM 872 O O . ASP A 1 110 ? 11.410 -11.353 -13.918 1.00 95.44 110 ASP A O 1
ATOM 876 N N . TRP A 1 111 ? 9.928 -9.686 -13.765 1.00 95.88 111 TRP A N 1
ATOM 877 C CA . TRP A 1 111 ? 8.740 -10.493 -14.052 1.00 95.88 111 TRP A CA 1
ATOM 878 C C . TRP A 1 111 ? 8.782 -11.163 -15.431 1.00 95.88 111 TRP A C 1
ATOM 880 O O . TRP A 1 111 ? 8.276 -12.272 -15.588 1.00 95.88 111 TRP A O 1
ATOM 890 N N . VAL A 1 112 ? 9.407 -10.513 -16.419 1.00 94.88 112 VAL A N 1
ATOM 891 C CA . VAL A 1 112 ? 9.565 -11.035 -17.785 1.00 94.88 112 VAL A CA 1
ATOM 892 C C . VAL A 1 112 ? 10.847 -11.861 -17.935 1.00 94.88 112 VAL A C 1
ATOM 894 O O . VAL A 1 112 ? 10.833 -12.885 -18.613 1.00 94.88 112 VAL A O 1
ATOM 897 N N . SER A 1 113 ? 11.964 -11.425 -17.345 1.00 94.75 113 SER A N 1
ATOM 898 C CA . SER A 1 113 ? 13.283 -12.037 -17.567 1.00 94.75 113 SER A CA 1
ATOM 899 C C . SER A 1 113 ? 13.668 -13.121 -16.561 1.00 94.75 113 SER A C 1
ATOM 901 O O . SER A 1 113 ? 14.460 -13.994 -16.899 1.00 94.75 113 SER A O 1
ATOM 903 N N . ASP A 1 114 ? 13.153 -13.052 -15.335 1.00 93.50 114 ASP A N 1
ATOM 904 C CA . ASP A 1 114 ? 13.438 -13.974 -14.226 1.00 93.50 114 ASP A CA 1
ATOM 905 C C . ASP A 1 114 ? 12.130 -14.310 -13.487 1.00 93.50 114 ASP A C 1
ATOM 907 O O . ASP A 1 114 ? 11.922 -13.998 -12.303 1.00 93.50 114 ASP A O 1
ATOM 911 N N . ARG A 1 115 ? 11.192 -14.882 -14.254 1.00 93.00 115 ARG A N 1
ATOM 912 C CA . ARG A 1 115 ? 9.824 -15.152 -13.804 1.00 93.00 115 ARG A CA 1
ATOM 913 C C . ARG A 1 115 ? 9.805 -16.072 -12.591 1.00 93.00 115 ARG A C 1
ATOM 915 O O . ARG A 1 115 ? 9.204 -15.701 -11.590 1.00 93.00 115 ARG A O 1
ATOM 922 N N . ASP A 1 116 ? 10.505 -17.201 -12.641 1.00 94.12 116 ASP A N 1
ATOM 923 C CA . ASP A 1 116 ? 10.481 -18.211 -11.576 1.00 94.12 116 ASP A CA 1
ATOM 924 C C . ASP A 1 116 ? 10.924 -17.637 -10.223 1.00 94.12 116 ASP A C 1
ATOM 926 O O . ASP A 1 116 ? 10.263 -17.835 -9.199 1.00 94.12 116 ASP A O 1
ATOM 930 N N . ALA A 1 117 ? 12.024 -16.874 -10.195 1.00 93.88 117 ALA A N 1
ATOM 931 C CA . ALA A 1 117 ? 12.507 -16.279 -8.953 1.00 93.88 117 ALA A CA 1
ATOM 932 C C . ALA A 1 117 ? 11.576 -15.172 -8.448 1.00 93.88 117 ALA A C 1
ATOM 934 O O . ALA A 1 117 ? 11.398 -15.013 -7.236 1.00 93.88 117 ALA A O 1
ATOM 935 N N . THR A 1 118 ? 10.993 -14.388 -9.358 1.00 94.06 118 THR A N 1
ATOM 936 C CA . THR A 1 118 ? 10.074 -13.307 -8.995 1.00 94.06 118 THR A CA 1
ATOM 937 C C . THR A 1 118 ? 8.754 -13.856 -8.474 1.00 94.06 118 THR A C 1
ATOM 939 O O . THR A 1 118 ? 8.308 -13.439 -7.407 1.00 94.06 118 THR A O 1
ATOM 942 N N . GLU A 1 119 ? 8.182 -14.839 -9.160 1.00 95.88 119 GLU A N 1
ATOM 943 C CA . GLU A 1 119 ? 6.974 -15.542 -8.751 1.00 95.88 119 GLU A CA 1
ATOM 944 C C . GLU A 1 119 ? 7.150 -16.202 -7.388 1.00 95.88 119 GLU A C 1
ATOM 946 O O . GLU A 1 119 ? 6.308 -16.016 -6.517 1.00 95.88 119 GLU A O 1
ATOM 951 N N . LYS A 1 120 ? 8.281 -16.876 -7.145 1.00 96.19 120 LYS A N 1
ATOM 952 C CA . LYS A 1 120 ? 8.564 -17.476 -5.837 1.00 96.19 120 LYS A CA 1
ATOM 953 C C . LYS A 1 120 ? 8.489 -16.453 -4.700 1.00 96.19 120 LYS A C 1
ATOM 955 O O . LYS A 1 120 ? 7.936 -16.758 -3.650 1.00 96.19 120 LYS A O 1
ATOM 960 N N . ARG A 1 121 ? 9.000 -15.230 -4.903 1.00 95.19 121 ARG A N 1
ATOM 961 C CA . ARG A 1 121 ? 8.907 -14.151 -3.899 1.00 95.19 121 ARG A CA 1
ATOM 962 C C . ARG A 1 121 ? 7.461 -13.727 -3.641 1.00 95.19 121 ARG A C 1
ATOM 964 O O . ARG A 1 121 ? 7.094 -13.499 -2.492 1.00 95.19 121 ARG A O 1
ATOM 971 N N . PHE A 1 122 ? 6.659 -13.608 -4.697 1.00 97.69 122 PHE A N 1
ATOM 972 C CA . PHE A 1 122 ? 5.240 -13.275 -4.585 1.00 97.69 122 PHE A CA 1
ATOM 973 C C . PHE A 1 122 ? 4.442 -14.388 -3.902 1.00 97.69 122 PHE A C 1
ATOM 975 O O . PHE A 1 122 ? 3.666 -14.096 -2.997 1.00 97.69 122 PHE A O 1
ATOM 982 N N . ARG A 1 123 ? 4.700 -15.645 -4.274 1.00 98.06 123 ARG A N 1
ATOM 983 C CA . ARG A 1 123 ? 4.087 -16.839 -3.692 1.00 98.06 123 ARG A CA 1
ATOM 984 C C . ARG A 1 123 ? 4.338 -16.927 -2.195 1.00 98.06 123 ARG A C 1
ATOM 986 O O . ARG A 1 123 ? 3.383 -17.015 -1.439 1.00 98.06 123 ARG A O 1
ATOM 993 N N . THR A 1 124 ? 5.594 -16.788 -1.765 1.00 97.12 124 THR A N 1
ATOM 994 C CA . THR A 1 124 ? 5.936 -16.760 -0.335 1.00 97.12 124 THR A CA 1
ATOM 995 C C . THR A 1 124 ? 5.170 -15.663 0.407 1.00 97.12 124 THR A C 1
ATOM 997 O O . THR A 1 124 ? 4.591 -15.927 1.450 1.00 97.12 124 THR A O 1
ATOM 1000 N N . SER A 1 125 ? 5.092 -14.444 -0.139 1.00 96.44 125 SER A N 1
ATOM 1001 C CA . SER A 1 125 ? 4.323 -13.367 0.507 1.00 96.44 125 SER A CA 1
ATOM 1002 C C . SER A 1 125 ? 2.823 -13.690 0.589 1.00 96.44 125 SER A C 1
ATOM 1004 O O . SER A 1 125 ? 2.182 -13.430 1.605 1.00 96.44 125 SER A O 1
ATOM 1006 N N . TRP A 1 126 ? 2.253 -14.284 -0.461 1.00 97.81 126 TRP A N 1
ATOM 1007 C CA . TRP A 1 126 ? 0.839 -14.657 -0.502 1.00 97.81 126 TRP A CA 1
ATOM 1008 C C . TRP A 1 126 ? 0.492 -15.760 0.509 1.00 97.81 126 TRP A C 1
ATOM 1010 O O . TRP A 1 126 ? -0.447 -15.621 1.292 1.00 97.81 126 TRP A O 1
ATOM 1020 N N . GLU A 1 127 ? 1.278 -16.834 0.511 1.00 96.69 127 GLU A N 1
ATOM 1021 C CA . GLU A 1 127 ? 1.049 -18.026 1.331 1.00 96.69 127 GLU A CA 1
ATOM 1022 C C . GLU A 1 127 ? 1.395 -17.793 2.808 1.00 96.69 127 GLU A C 1
ATOM 1024 O O . GLU A 1 127 ? 0.697 -18.307 3.677 1.00 96.69 127 GLU A O 1
ATOM 1029 N N . ASP A 1 128 ? 2.407 -16.974 3.112 1.00 94.69 128 ASP A N 1
ATOM 1030 C CA . ASP A 1 128 ? 2.823 -16.739 4.498 1.00 94.69 128 ASP A CA 1
ATOM 1031 C C . ASP A 1 128 ? 2.117 -15.530 5.125 1.00 94.69 128 ASP A C 1
ATOM 1033 O O . ASP A 1 128 ? 1.652 -15.589 6.267 1.00 94.69 128 ASP A O 1
ATOM 1037 N N . ASP A 1 129 ? 2.076 -14.396 4.418 1.00 95.62 129 ASP A N 1
ATOM 1038 C CA . ASP A 1 129 ? 1.604 -13.128 4.976 1.00 95.62 129 ASP A CA 1
ATOM 1039 C C . ASP A 1 129 ? 0.114 -12.903 4.722 1.00 95.62 129 ASP A C 1
ATOM 1041 O O . ASP A 1 129 ? -0.639 -12.661 5.665 1.00 95.62 129 ASP A O 1
ATOM 1045 N N . PHE A 1 130 ? -0.337 -13.004 3.469 1.00 96.06 130 PHE A N 1
ATOM 1046 C CA . PHE A 1 130 ? -1.750 -12.789 3.126 1.00 96.06 130 PHE A CA 1
ATOM 1047 C C . PHE A 1 130 ? -2.659 -13.877 3.685 1.00 96.06 130 PHE A C 1
ATOM 1049 O O . PHE A 1 130 ? -3.687 -13.538 4.269 1.00 96.06 130 PHE A O 1
ATOM 1056 N N . CYS A 1 131 ? -2.251 -15.146 3.626 1.00 94.38 131 CYS A N 1
ATOM 1057 C CA . CYS A 1 131 ? -3.017 -16.235 4.230 1.00 94.38 131 CYS A CA 1
ATOM 1058 C C . CYS A 1 131 ? -3.184 -16.053 5.749 1.00 94.38 131 CYS A C 1
ATOM 1060 O O . CYS A 1 131 ? -4.266 -16.280 6.292 1.00 94.38 131 CYS A O 1
ATOM 1062 N N . ARG A 1 132 ? -2.129 -15.609 6.448 1.00 93.62 132 ARG A N 1
ATOM 1063 C CA . ARG A 1 132 ? -2.177 -15.364 7.897 1.00 93.62 132 ARG A CA 1
ATOM 1064 C C . ARG A 1 132 ? -3.088 -14.186 8.241 1.00 93.62 132 ARG A C 1
ATOM 1066 O O . ARG A 1 132 ? -3.928 -14.320 9.127 1.00 93.62 132 ARG A O 1
ATOM 1073 N N . SER A 1 133 ? -2.963 -13.066 7.524 1.00 91.38 133 SER A N 1
ATOM 1074 C CA . SER A 1 133 ? -3.867 -11.918 7.680 1.00 91.38 133 SER A CA 1
ATOM 1075 C C . SER A 1 133 ? -5.320 -12.310 7.424 1.00 91.38 133 SER A C 1
ATOM 1077 O O . SER A 1 133 ? -6.196 -11.926 8.192 1.00 91.38 133 SER A O 1
ATOM 1079 N N . HIS A 1 134 ? -5.575 -13.108 6.383 1.00 90.31 134 HIS A N 1
ATOM 1080 C CA . HIS A 1 134 ? -6.908 -13.602 6.061 1.00 90.31 134 HIS A CA 1
ATOM 1081 C C . HIS A 1 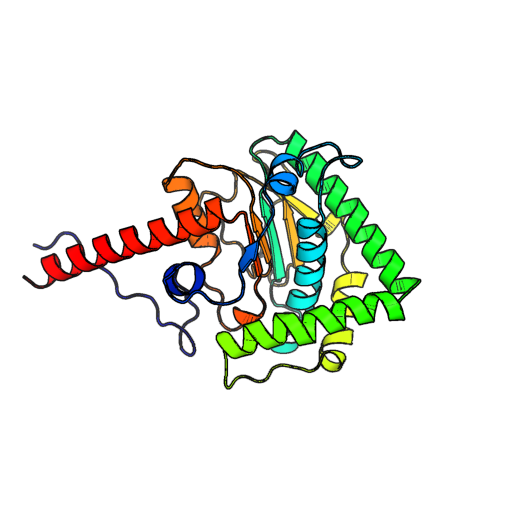134 ? -7.504 -14.418 7.204 1.00 90.31 134 HIS A C 1
ATOM 1083 O O . HIS A 1 134 ? -8.604 -14.105 7.645 1.00 90.31 134 HIS A O 1
ATOM 1089 N N . GLY A 1 135 ? -6.760 -15.377 7.760 1.00 87.62 135 GLY A N 1
ATOM 1090 C CA . GLY A 1 135 ? -7.238 -16.184 8.885 1.00 87.62 135 GLY A CA 1
ATOM 1091 C C . GLY A 1 135 ? -7.590 -15.373 10.141 1.00 87.62 135 GLY A C 1
ATOM 1092 O O . GLY A 1 135 ? -8.421 -15.816 10.926 1.00 87.62 135 GLY A O 1
ATOM 1093 N N . GLY A 1 136 ? -6.996 -14.188 10.330 1.00 84.69 136 GLY A N 1
ATOM 1094 C CA . GLY A 1 136 ? -7.329 -13.282 11.435 1.00 84.69 136 GLY A CA 1
ATOM 1095 C C . GLY A 1 136 ? -8.526 -12.358 11.174 1.00 84.69 136 GLY A C 1
ATOM 1096 O O . GLY A 1 136 ? -9.140 -11.884 12.125 1.00 84.69 136 GLY A O 1
ATOM 1097 N N . VAL A 1 137 ? -8.857 -12.087 9.908 1.00 82.88 137 VAL A N 1
ATOM 1098 C CA . VAL A 1 137 ? -9.941 -11.163 9.517 1.00 82.88 137 VAL A CA 1
ATOM 1099 C C . VAL A 1 137 ? -11.206 -11.922 9.111 1.00 82.88 137 VAL A C 1
ATOM 1101 O O . VAL A 1 137 ? -12.303 -11.557 9.524 1.00 82.88 137 VAL A O 1
ATOM 1104 N N . LEU A 1 138 ? -11.056 -12.979 8.309 1.00 82.50 138 LEU A N 1
ATOM 1105 C CA . LEU A 1 138 ? -12.123 -13.815 7.754 1.00 82.50 138 LEU A CA 1
ATOM 1106 C C . LEU A 1 138 ? -11.789 -15.308 7.974 1.00 82.50 138 LEU A C 1
ATOM 1108 O O . LEU A 1 138 ? -11.469 -16.006 7.016 1.00 82.50 138 LEU A O 1
ATOM 1112 N N . PRO A 1 139 ? -11.867 -15.833 9.213 1.00 79.44 139 PRO A N 1
ATOM 1113 C CA . PRO A 1 139 ? -11.410 -17.193 9.530 1.00 79.44 139 PRO A CA 1
ATOM 1114 C C . PRO A 1 139 ? -12.130 -18.305 8.751 1.00 79.44 139 PRO A C 1
ATOM 1116 O O . PRO A 1 139 ? -11.556 -19.360 8.498 1.00 79.44 139 PRO A O 1
ATOM 1119 N N . GLU A 1 140 ? -13.393 -18.072 8.389 1.00 80.81 140 GLU A N 1
ATOM 1120 C CA . GLU A 1 140 ? -14.246 -19.023 7.661 1.00 80.81 140 GLU A CA 1
ATOM 1121 C C . GLU A 1 140 ? -14.353 -18.698 6.158 1.00 80.81 140 GLU A C 1
ATOM 1123 O O . GLU A 1 140 ? -15.075 -19.370 5.421 1.00 80.81 140 GLU A O 1
ATOM 1128 N N . GLY A 1 141 ? -13.654 -17.656 5.693 1.00 80.19 141 GLY A N 1
ATOM 1129 C CA . GLY A 1 141 ? -13.658 -17.236 4.296 1.00 80.19 141 GLY A CA 1
ATOM 1130 C C . GLY A 1 141 ? -12.772 -18.123 3.411 1.00 80.19 141 GLY A C 1
ATOM 1131 O O . GLY A 1 141 ? -11.787 -18.694 3.881 1.00 80.19 141 GLY A O 1
ATOM 1132 N N . PRO A 1 142 ? -13.086 -18.258 2.110 1.00 88.25 142 PRO A N 1
ATOM 1133 C CA . PRO A 1 142 ? -12.165 -18.881 1.173 1.00 88.25 142 PRO A CA 1
ATOM 1134 C C . PRO A 1 142 ? -10.974 -17.950 0.896 1.00 88.25 142 PRO A C 1
ATOM 1136 O O . PRO A 1 142 ? -11.148 -16.772 0.566 1.00 88.25 142 PRO A O 1
ATOM 1139 N N . PHE A 1 143 ? -9.765 -18.508 0.950 1.00 93.06 143 PHE A N 1
ATOM 1140 C CA . PHE A 1 143 ? -8.538 -17.850 0.506 1.00 93.06 143 PHE A CA 1
ATOM 1141 C C . PHE A 1 143 ? -7.980 -18.590 -0.717 1.00 93.06 143 PHE A C 1
ATOM 1143 O O . PHE A 1 143 ? -7.685 -19.782 -0.601 1.00 93.06 143 PHE A O 1
ATOM 1150 N N . PRO A 1 144 ? -7.860 -17.935 -1.888 1.00 94.94 144 PRO A N 1
ATOM 1151 C CA . PRO A 1 144 ? -7.439 -18.619 -3.102 1.00 94.94 144 PRO A CA 1
ATOM 1152 C C . PRO A 1 144 ? -5.958 -19.000 -3.025 1.00 94.94 144 PRO A C 1
ATOM 1154 O O . PRO A 1 144 ? -5.124 -18.252 -2.498 1.00 94.94 144 PRO A O 1
ATOM 1157 N N . ALA A 1 145 ? -5.615 -20.156 -3.588 1.00 96.94 145 ALA A N 1
ATOM 1158 C CA . ALA A 1 145 ? -4.232 -20.556 -3.781 1.00 96.94 145 ALA A CA 1
ATOM 1159 C C . ALA A 1 145 ? -3.516 -19.558 -4.704 1.00 96.94 145 ALA A C 1
ATOM 1161 O O . ALA A 1 145 ? -4.128 -18.901 -5.549 1.00 96.94 145 ALA A O 1
ATOM 1162 N N . PHE A 1 146 ? -2.192 -19.456 -4.577 1.00 97.75 146 PHE A N 1
ATOM 1163 C CA . PHE A 1 146 ? -1.420 -18.493 -5.365 1.00 97.75 146 PHE A CA 1
ATOM 1164 C C . PHE A 1 146 ? -1.601 -18.681 -6.884 1.00 97.75 146 PHE A C 1
ATOM 1166 O O . PHE A 1 146 ? -1.700 -17.707 -7.629 1.00 97.75 146 PHE A O 1
ATOM 1173 N N . ASP A 1 147 ? -1.701 -19.930 -7.343 1.00 97.62 147 ASP A N 1
ATOM 1174 C CA . ASP A 1 147 ? -1.887 -20.254 -8.762 1.00 97.62 147 ASP A CA 1
ATOM 1175 C C . ASP A 1 147 ? -3.224 -19.739 -9.326 1.00 97.62 147 ASP A C 1
ATOM 1177 O O . ASP A 1 147 ? -3.317 -19.444 -10.516 1.00 97.62 147 ASP A O 1
ATOM 1181 N N . GLU A 1 148 ? -4.243 -19.553 -8.480 1.00 97.88 148 GLU A N 1
ATOM 1182 C CA . GLU A 1 148 ? -5.562 -19.044 -8.881 1.00 97.88 148 GLU A CA 1
ATOM 1183 C C . GLU A 1 148 ? -5.563 -17.527 -9.128 1.00 97.88 148 GLU A C 1
ATOM 1185 O O . GLU A 1 148 ? -6.369 -17.020 -9.912 1.00 97.88 148 GLU A O 1
ATOM 1190 N N . ILE A 1 149 ? -4.647 -16.789 -8.489 1.00 98.00 149 ILE A N 1
ATOM 1191 C CA . ILE A 1 149 ? -4.500 -15.337 -8.674 1.00 98.00 149 ILE A CA 1
ATOM 1192 C C . ILE A 1 149 ? -3.402 -14.976 -9.682 1.00 98.00 149 ILE A C 1
ATOM 1194 O O . ILE A 1 149 ? -3.249 -13.802 -10.026 1.00 98.00 149 ILE A O 1
ATOM 1198 N N . LEU A 1 150 ? -2.634 -15.957 -10.167 1.00 97.44 150 LEU A N 1
ATOM 1199 C CA . LEU A 1 150 ? -1.436 -15.728 -10.976 1.00 97.44 150 LEU A CA 1
ATOM 1200 C C . LEU A 1 150 ? -1.729 -14.984 -12.286 1.00 97.44 150 LEU A C 1
ATOM 1202 O O . LEU A 1 150 ? -0.961 -14.106 -12.676 1.00 97.44 150 LEU A O 1
ATOM 1206 N N . SER A 1 151 ? -2.853 -15.283 -12.944 1.00 97.56 151 SER A N 1
ATOM 1207 C CA . SER A 1 151 ? -3.285 -14.577 -14.159 1.00 97.56 151 SER A CA 1
ATOM 1208 C C . SER A 1 151 ? -3.666 -13.119 -13.884 1.00 97.56 151 SER A C 1
ATOM 1210 O O . SER A 1 151 ? -3.331 -12.224 -14.664 1.00 97.56 151 SER A O 1
ATOM 1212 N N . CYS A 1 152 ? -4.330 -12.859 -12.754 1.00 97.88 152 CYS A N 1
ATOM 1213 C CA . CYS A 1 152 ? -4.667 -11.506 -12.315 1.00 97.88 152 CYS A CA 1
ATOM 1214 C C . CYS A 1 152 ? -3.403 -10.719 -11.954 1.00 97.88 152 CYS A C 1
ATOM 1216 O O . CYS A 1 152 ? -3.298 -9.543 -12.292 1.00 97.88 152 CYS A O 1
ATOM 1218 N N . LEU A 1 153 ? -2.429 -11.371 -11.313 1.00 98.06 153 LEU A N 1
ATOM 1219 C CA . LEU A 1 153 ? -1.136 -10.780 -10.976 1.00 98.06 153 LEU A CA 1
ATOM 1220 C C . LEU A 1 153 ? -0.326 -10.439 -12.228 1.00 98.06 153 LEU A C 1
ATOM 1222 O O . LEU A 1 153 ? 0.261 -9.360 -12.300 1.00 98.06 153 LEU A O 1
ATOM 1226 N N . ASP A 1 154 ? -0.333 -11.327 -13.223 1.00 97.50 154 ASP A N 1
ATOM 1227 C CA . ASP A 1 154 ? 0.326 -11.087 -14.503 1.00 97.50 154 ASP A CA 1
ATOM 1228 C C . ASP A 1 154 ? -0.239 -9.845 -15.198 1.00 97.50 154 ASP A C 1
ATOM 1230 O O . ASP A 1 154 ? 0.508 -8.923 -15.526 1.00 97.50 154 ASP A O 1
ATOM 1234 N N . THR A 1 155 ? -1.567 -9.775 -15.298 1.00 97.06 155 THR A N 1
ATOM 1235 C CA . THR A 1 155 ? -2.285 -8.620 -15.855 1.00 97.06 155 THR A CA 1
ATOM 1236 C C . THR A 1 155 ? -1.964 -7.347 -15.069 1.00 97.06 155 THR A C 1
ATOM 1238 O O . THR A 1 155 ? -1.576 -6.335 -15.648 1.00 97.06 155 THR A O 1
ATOM 1241 N N . ALA A 1 156 ? -2.039 -7.404 -13.734 1.00 97.12 156 ALA A N 1
ATOM 1242 C CA . ALA A 1 156 ? -1.788 -6.256 -12.869 1.00 97.12 156 ALA A CA 1
ATOM 1243 C C . ALA A 1 156 ? -0.369 -5.690 -13.030 1.00 97.12 156 ALA A C 1
ATOM 1245 O O . ALA A 1 156 ? -0.204 -4.475 -13.012 1.00 97.12 156 ALA A O 1
ATOM 1246 N N . ILE A 1 157 ? 0.653 -6.536 -13.198 1.00 97.25 157 ILE A N 1
ATOM 1247 C CA . ILE A 1 157 ? 2.044 -6.092 -13.385 1.00 97.25 157 ILE A CA 1
ATOM 1248 C C . ILE A 1 157 ? 2.288 -5.601 -14.819 1.00 97.25 157 ILE A C 1
ATOM 1250 O O . ILE A 1 157 ? 2.978 -4.597 -15.020 1.00 97.25 157 ILE A O 1
ATOM 1254 N N . MET A 1 158 ? 1.755 -6.303 -15.823 1.00 96.44 158 MET A N 1
ATOM 1255 C CA . MET A 1 158 ? 2.058 -6.031 -17.230 1.00 96.44 158 MET A CA 1
ATOM 1256 C C . MET A 1 158 ? 1.321 -4.808 -17.783 1.00 96.44 158 MET A C 1
ATOM 1258 O O . MET A 1 158 ? 1.922 -4.052 -18.557 1.00 96.44 158 MET A O 1
ATOM 1262 N N . ASP A 1 159 ? 0.088 -4.570 -17.333 1.00 95.31 159 ASP A N 1
ATOM 1263 C CA . ASP A 1 159 ? -0.736 -3.436 -17.770 1.00 95.31 159 ASP A CA 1
ATOM 1264 C C . ASP A 1 159 ? -0.427 -2.146 -16.995 1.00 95.31 159 ASP A C 1
ATOM 1266 O O . ASP A 1 159 ? -0.821 -1.048 -17.403 1.00 95.31 159 ASP A O 1
ATOM 1270 N N . PHE A 1 160 ? 0.344 -2.230 -15.905 1.00 95.62 160 PHE A N 1
ATOM 1271 C CA . PHE A 1 160 ? 0.726 -1.059 -15.123 1.00 95.62 160 PHE A CA 1
ATOM 1272 C C . PHE A 1 160 ? 1.719 -0.163 -15.887 1.00 95.62 160 PHE A C 1
ATOM 1274 O O . PHE A 1 160 ? 2.939 -0.351 -15.876 1.00 95.62 160 PHE A O 1
ATOM 1281 N N . SER A 1 161 ? 1.192 0.873 -16.542 1.00 93.56 161 SER A N 1
ATOM 1282 C CA . SER A 1 161 ? 1.961 2.036 -17.010 1.00 93.56 161 SER A CA 1
ATOM 1283 C C . SER A 1 161 ? 2.265 2.997 -15.858 1.00 93.56 161 SER A C 1
ATOM 1285 O O . SER A 1 161 ? 1.361 3.420 -15.142 1.00 93.56 161 SER A O 1
ATOM 1287 N N . VAL A 1 162 ? 3.534 3.387 -15.707 1.00 93.06 162 VAL A N 1
ATOM 1288 C CA . VAL A 1 162 ? 3.951 4.392 -14.715 1.00 93.06 162 VAL A CA 1
ATOM 1289 C C . VAL A 1 162 ? 3.312 5.747 -15.018 1.00 93.06 162 VAL A C 1
ATOM 1291 O O . VAL A 1 162 ? 2.921 6.465 -14.108 1.00 93.06 162 VAL A O 1
ATOM 1294 N N . GLU A 1 163 ? 3.202 6.096 -16.291 1.00 89.50 163 GLU A N 1
ATOM 1295 C CA . GLU A 1 163 ? 2.695 7.384 -16.746 1.00 89.50 163 GLU A CA 1
ATOM 1296 C C . GLU A 1 163 ? 1.212 7.561 -16.386 1.00 89.50 163 GLU A C 1
ATOM 1298 O O . GLU A 1 163 ? 0.833 8.635 -15.931 1.00 89.50 163 GLU A O 1
ATOM 1303 N N . ASN A 1 164 ? 0.413 6.495 -16.505 1.00 88.19 164 ASN A N 1
ATOM 1304 C CA . ASN A 1 164 ? -1.036 6.543 -16.273 1.00 88.19 164 ASN A CA 1
ATOM 1305 C C . ASN A 1 164 ? -1.455 6.151 -14.851 1.00 88.19 164 ASN A C 1
ATOM 1307 O O . ASN A 1 164 ? -2.509 6.572 -14.388 1.00 88.19 164 ASN A O 1
ATOM 1311 N N . HIS A 1 165 ? -0.663 5.325 -14.161 1.00 93.12 165 HIS A N 1
ATOM 1312 C CA . HIS A 1 165 ? -1.074 4.739 -12.884 1.00 93.12 165 HIS A CA 1
ATOM 1313 C C . HIS A 1 165 ? -0.244 5.218 -11.687 1.00 93.12 165 HIS A C 1
ATOM 1315 O O . HIS A 1 165 ? -0.669 5.014 -10.554 1.00 93.12 165 HIS A O 1
ATOM 1321 N N . LEU A 1 166 ? 0.920 5.859 -11.882 1.00 93.12 166 LEU A N 1
ATOM 1322 C CA . LEU A 1 166 ? 1.696 6.467 -10.790 1.00 93.12 166 LEU A CA 1
ATOM 1323 C C . LEU A 1 166 ? 1.448 7.981 -10.733 1.00 93.12 166 LEU A C 1
ATOM 1325 O O . LEU A 1 166 ? 2.166 8.784 -11.343 1.00 93.12 166 LEU A O 1
ATOM 1329 N N . LEU A 1 167 ? 0.443 8.367 -9.954 1.00 88.75 167 LEU A N 1
ATOM 1330 C CA . LEU A 1 167 ? -0.092 9.727 -9.913 1.00 88.75 167 LEU A CA 1
ATOM 1331 C C . LEU A 1 167 ? 0.512 10.538 -8.766 1.00 88.75 167 LEU A C 1
ATOM 1333 O O . LEU A 1 167 ? 0.734 10.031 -7.662 1.00 88.75 167 LEU A O 1
ATOM 1337 N N . LEU A 1 168 ? 0.784 11.818 -9.025 1.00 86.31 168 LEU A N 1
ATOM 1338 C CA . LEU A 1 168 ? 1.320 12.745 -8.033 1.00 86.31 168 LEU A CA 1
ATOM 1339 C C . LEU A 1 168 ? 0.227 13.727 -7.601 1.00 86.31 168 LEU A C 1
ATOM 1341 O O . LEU A 1 168 ? -0.086 14.667 -8.321 1.00 86.31 168 LEU A O 1
ATOM 1345 N N . LEU A 1 169 ? -0.315 13.560 -6.397 1.00 77.81 169 LEU A N 1
ATOM 1346 C CA . LEU A 1 169 ? -1.435 14.372 -5.916 1.00 77.81 169 LEU A CA 1
ATOM 1347 C C . LEU A 1 169 ? -0.933 15.632 -5.199 1.00 77.81 169 LEU A C 1
ATOM 1349 O O . LEU A 1 169 ? -0.696 15.631 -3.986 1.00 77.81 169 LEU A O 1
ATOM 1353 N N . ASN A 1 170 ? -0.794 16.730 -5.947 1.00 68.62 170 ASN A N 1
ATOM 1354 C CA . ASN A 1 170 ? -0.363 18.030 -5.427 1.00 68.62 170 ASN A CA 1
ATOM 1355 C C . ASN A 1 170 ? -1.420 19.124 -5.646 1.00 68.62 170 ASN A C 1
ATOM 1357 O O . ASN A 1 170 ? -2.290 19.041 -6.512 1.00 68.62 170 ASN A O 1
ATOM 1361 N N . SER A 1 171 ? -1.318 20.216 -4.882 1.00 54.88 171 SER A N 1
ATOM 1362 C CA . SER A 1 171 ? -2.229 21.369 -4.969 1.00 54.88 171 SER A CA 1
ATOM 1363 C C . SER A 1 171 ? -2.229 22.100 -6.326 1.00 54.88 171 SER A C 1
ATOM 1365 O O . SER A 1 171 ? -3.048 22.990 -6.509 1.00 54.88 171 SER A O 1
ATOM 1367 N N . GLY A 1 172 ? -1.371 21.709 -7.276 1.00 48.84 172 GLY A N 1
ATOM 1368 C CA . GLY A 1 172 ? -1.306 22.258 -8.637 1.00 48.84 172 GLY A CA 1
ATOM 1369 C C . GLY A 1 172 ? -0.864 21.253 -9.710 1.00 48.84 172 GLY A C 1
ATOM 1370 O O . GLY A 1 172 ? -0.302 21.673 -10.714 1.00 48.84 172 GLY A O 1
ATOM 1371 N N . SER A 1 173 ? -1.029 19.944 -9.482 1.00 54.28 173 SER A N 1
ATOM 1372 C CA . SER A 1 173 ? -0.857 18.922 -10.529 1.00 54.28 173 SER A CA 1
ATOM 1373 C C . SER A 1 173 ? -2.115 18.817 -11.398 1.00 54.28 173 SER A C 1
ATOM 1375 O O . SER A 1 173 ? -3.214 18.989 -10.873 1.00 54.28 173 SER A O 1
ATOM 1377 N N . GLU A 1 174 ? -1.939 18.504 -12.687 1.00 52.81 174 GLU A N 1
ATOM 1378 C CA . GLU A 1 174 ? -3.026 18.118 -13.610 1.00 52.81 174 GLU A CA 1
ATOM 1379 C C . GLU A 1 174 ? -3.611 16.736 -13.273 1.00 52.81 174 GLU A C 1
ATOM 1381 O O . GLU A 1 174 ? -4.725 16.432 -13.680 1.00 52.81 174 GLU A O 1
ATOM 1386 N N . ASP A 1 175 ? -2.877 15.917 -12.506 1.00 60.59 175 ASP A N 1
ATOM 1387 C CA . ASP A 1 175 ? -3.336 14.612 -12.028 1.00 60.59 175 ASP A CA 1
ATOM 1388 C C . ASP A 1 175 ? -4.544 14.795 -11.082 1.00 60.59 175 ASP A C 1
ATOM 1390 O O . ASP A 1 175 ? -4.380 15.141 -9.902 1.00 60.59 175 ASP A O 1
ATOM 1394 N N . GLU A 1 176 ? -5.750 14.565 -11.603 1.00 64.06 176 GLU A N 1
ATOM 1395 C CA . GLU A 1 176 ? -7.000 14.477 -10.843 1.00 64.06 176 GLU A CA 1
ATOM 1396 C C . GLU A 1 176 ? -7.447 13.016 -10.716 1.00 64.06 176 GLU A C 1
ATOM 1398 O O . GLU A 1 176 ? -7.321 12.216 -11.642 1.00 64.06 176 GLU A O 1
ATOM 1403 N N . LEU A 1 177 ? -7.936 12.660 -9.526 1.00 71.38 177 LEU A N 1
ATOM 1404 C CA . LEU A 1 177 ? -8.551 11.361 -9.281 1.00 71.38 177 LEU A CA 1
ATOM 1405 C C . LEU A 1 177 ? -10.026 11.443 -9.632 1.00 71.38 177 LEU A C 1
ATOM 1407 O O . LEU A 1 177 ? -10.762 12.186 -8.987 1.00 71.38 177 LEU A O 1
ATOM 1411 N N . ASP A 1 178 ? -10.431 10.647 -10.612 1.00 73.19 178 ASP A N 1
ATOM 1412 C CA . ASP A 1 178 ? -11.806 10.581 -11.083 1.00 73.19 178 ASP A CA 1
ATOM 1413 C C . ASP A 1 178 ? -12.261 9.117 -11.149 1.00 73.19 178 ASP A C 1
ATOM 1415 O O . ASP A 1 178 ? -12.064 8.422 -12.149 1.00 73.19 178 ASP A O 1
ATOM 1419 N N . PHE A 1 179 ? -12.825 8.637 -10.040 1.00 75.19 179 PHE A N 1
ATOM 1420 C CA . PHE A 1 179 ? -13.424 7.303 -9.964 1.00 75.19 179 PHE A CA 1
ATOM 1421 C C . PHE A 1 179 ? -14.807 7.248 -10.630 1.00 75.19 179 PHE A C 1
ATOM 1423 O O . PHE A 1 179 ? -15.250 6.159 -10.978 1.00 75.19 179 PHE A O 1
ATOM 1430 N N . ASP A 1 180 ? -15.459 8.391 -10.879 1.00 76.50 180 ASP A N 1
ATOM 1431 C CA . ASP A 1 180 ? -16.732 8.428 -11.607 1.00 76.50 180 ASP A CA 1
ATOM 1432 C C . ASP A 1 180 ? -16.504 8.098 -13.090 1.00 76.50 180 ASP A C 1
ATOM 1434 O O . ASP A 1 180 ? -17.243 7.315 -13.690 1.00 76.50 180 ASP A O 1
ATOM 1438 N N . THR A 1 181 ? -15.437 8.649 -13.676 1.00 79.81 181 THR A N 1
ATOM 1439 C CA . THR A 1 181 ? -15.019 8.336 -15.049 1.00 79.81 181 THR A CA 1
ATOM 1440 C C . THR A 1 181 ? -14.283 6.995 -15.131 1.00 79.81 181 THR A C 1
ATOM 1442 O O . THR A 1 181 ? -14.444 6.263 -16.111 1.00 79.81 181 THR A O 1
ATOM 1445 N N . TYR A 1 182 ? -13.489 6.646 -14.113 1.00 82.44 182 TYR A N 1
ATOM 1446 C CA . TYR A 1 182 ? -12.677 5.424 -14.084 1.00 82.44 182 TYR A CA 1
ATOM 1447 C C . TYR A 1 182 ? -12.949 4.584 -12.822 1.00 82.44 182 TYR A C 1
ATOM 1449 O O . TYR A 1 182 ? -12.085 4.485 -11.946 1.00 82.44 182 TYR A O 1
ATOM 1457 N N . PRO A 1 183 ? -14.110 3.910 -12.729 1.00 82.75 183 PRO A N 1
ATOM 1458 C CA . PRO A 1 183 ? -14.499 3.168 -11.524 1.00 82.75 183 PRO A CA 1
ATOM 1459 C C . PRO A 1 183 ? -13.553 2.004 -11.205 1.00 82.75 183 PRO A C 1
ATOM 1461 O O . PRO A 1 183 ? -13.300 1.700 -10.045 1.00 82.75 183 PRO A O 1
ATOM 1464 N N . GLY A 1 184 ? -12.946 1.399 -12.228 1.00 86.81 184 GLY A N 1
ATOM 1465 C CA . GLY A 1 184 ? -11.949 0.341 -12.076 1.00 86.81 184 GLY A CA 1
ATOM 1466 C C . GLY A 1 184 ? -10.507 0.840 -12.011 1.00 86.81 184 GLY A C 1
ATOM 1467 O O . GLY A 1 184 ? -9.618 0.114 -12.449 1.00 86.81 184 GLY A O 1
ATOM 1468 N N . LEU A 1 185 ? -10.238 2.074 -11.577 1.00 89.44 185 LEU A N 1
ATOM 1469 C CA . LEU A 1 185 ? -8.883 2.634 -11.589 1.00 89.44 185 LEU A CA 1
ATOM 1470 C C . LEU A 1 185 ? -7.917 1.819 -10.708 1.00 89.44 185 LEU A C 1
ATOM 1472 O O . LEU A 1 185 ? -8.152 1.605 -9.516 1.00 89.44 185 LEU A O 1
ATOM 1476 N N . LYS A 1 186 ? -6.780 1.422 -11.291 1.00 94.56 186 LYS A N 1
ATOM 1477 C CA . LYS A 1 186 ? -5.641 0.841 -10.570 1.00 94.56 186 LYS A CA 1
ATOM 1478 C C . LYS A 1 186 ? -4.538 1.888 -10.479 1.00 94.56 186 LYS A C 1
ATOM 1480 O O . LYS A 1 186 ? -3.956 2.224 -11.502 1.00 94.56 186 LYS A O 1
ATOM 1485 N N . ALA A 1 187 ? -4.269 2.444 -9.299 1.00 93.75 187 ALA A N 1
ATOM 1486 C CA . ALA A 1 187 ? -3.311 3.545 -9.174 1.00 93.75 187 ALA A CA 1
ATOM 1487 C C . ALA A 1 187 ? -2.443 3.489 -7.912 1.00 93.75 187 ALA A C 1
ATOM 1489 O O . ALA A 1 187 ? -2.898 3.148 -6.824 1.00 93.75 187 ALA A O 1
ATOM 1490 N N . VAL A 1 188 ? -1.192 3.925 -8.047 1.00 94.75 188 VAL A N 1
ATOM 1491 C CA . VAL A 1 188 ? -0.300 4.260 -6.936 1.00 94.75 188 VAL A CA 1
ATOM 1492 C C . VAL A 1 188 ? -0.245 5.779 -6.822 1.00 94.75 188 VAL A C 1
ATOM 1494 O O . VAL A 1 188 ? 0.167 6.480 -7.744 1.00 94.75 188 VAL A O 1
ATOM 1497 N N . LEU A 1 189 ? -0.657 6.291 -5.674 1.00 90.50 189 LEU A N 1
ATOM 1498 C CA . LEU A 1 189 ? -0.809 7.709 -5.394 1.00 90.50 189 LEU A CA 1
ATOM 1499 C C . LEU A 1 189 ? 0.336 8.165 -4.502 1.00 90.50 189 LEU A C 1
ATOM 1501 O O . LEU A 1 189 ? 0.520 7.633 -3.411 1.00 90.50 189 LEU A O 1
ATOM 1505 N N . VAL A 1 190 ? 1.089 9.173 -4.933 1.00 88.94 190 VAL A N 1
ATOM 1506 C CA . VAL A 1 190 ? 2.127 9.814 -4.117 1.00 88.94 190 VAL A CA 1
ATOM 1507 C C . VAL A 1 190 ? 1.646 11.211 -3.760 1.00 88.94 190 VAL A C 1
ATOM 1509 O O . VAL A 1 190 ? 1.441 12.037 -4.651 1.00 88.94 190 VAL A O 1
ATOM 1512 N N . GLY A 1 191 ? 1.451 11.514 -2.478 1.00 77.88 191 GLY A N 1
ATOM 1513 C CA . GLY A 1 191 ? 0.949 12.839 -2.126 1.00 77.88 191 GLY A CA 1
ATOM 1514 C C . GLY A 1 191 ? 0.684 13.093 -0.652 1.00 77.88 191 GLY A C 1
ATOM 1515 O O . GLY A 1 191 ? 0.645 12.181 0.168 1.00 77.88 191 GLY A O 1
ATOM 1516 N N . GLY A 1 192 ? 0.505 14.386 -0.354 1.00 66.19 192 GLY A N 1
ATOM 1517 C CA . GLY A 1 192 ? 0.545 14.925 1.004 1.00 66.19 192 GLY A CA 1
ATOM 1518 C C . GLY A 1 192 ? -0.726 15.643 1.478 1.00 66.19 192 GLY A C 1
ATOM 1519 O O . GLY A 1 192 ? -1.304 15.281 2.500 1.00 66.19 192 GLY A O 1
ATOM 1520 N N . ASN A 1 193 ? -1.169 16.675 0.744 1.00 54.69 193 ASN A N 1
ATOM 1521 C CA . ASN A 1 193 ? -2.096 17.686 1.288 1.00 54.69 193 ASN A CA 1
ATOM 1522 C C . ASN A 1 193 ? -3.501 17.692 0.687 1.00 54.69 193 ASN A C 1
ATOM 1524 O O . ASN A 1 193 ? -4.456 17.972 1.410 1.00 54.69 193 ASN A O 1
ATOM 1528 N N . LYS A 1 194 ? -3.659 17.379 -0.606 1.00 57.34 194 LYS A N 1
ATOM 1529 C CA . LYS A 1 194 ? -4.990 17.338 -1.246 1.00 57.34 194 LYS A CA 1
ATOM 1530 C C . LYS A 1 194 ? -5.874 16.204 -0.705 1.00 57.34 194 LYS A C 1
ATOM 1532 O O . LYS A 1 194 ? -7.088 16.274 -0.806 1.00 57.34 194 LYS A O 1
ATOM 1537 N N . LEU A 1 195 ? -5.270 15.215 -0.051 1.00 57.97 195 LEU A N 1
ATOM 1538 C CA . LEU A 1 195 ? -5.950 14.060 0.536 1.00 57.97 195 LEU A CA 1
ATOM 1539 C C . LEU A 1 195 ? -6.702 14.378 1.846 1.00 57.97 195 LEU A C 1
ATOM 1541 O O . LEU A 1 195 ? -7.364 13.508 2.402 1.00 57.97 195 LEU A O 1
ATOM 1545 N N . SER A 1 196 ? -6.579 15.605 2.367 1.00 48.59 196 SER A N 1
ATOM 1546 C CA . SER A 1 196 ? -7.047 15.977 3.711 1.00 48.59 196 SER A CA 1
ATOM 1547 C C . SER A 1 196 ? -8.497 16.472 3.791 1.00 48.59 196 SER A C 1
ATOM 1549 O O . SER A 1 196 ? -9.022 16.616 4.896 1.00 48.59 196 SER A O 1
ATOM 1551 N N . ARG A 1 197 ? -9.178 16.750 2.667 1.00 52.12 197 ARG A N 1
ATOM 1552 C CA . ARG A 1 197 ? -10.545 17.312 2.687 1.00 52.12 197 ARG A CA 1
ATOM 1553 C C . ARG A 1 197 ? -11.411 16.801 1.535 1.00 52.12 197 ARG A C 1
ATOM 1555 O O . ARG A 1 197 ? -11.255 17.252 0.410 1.00 52.12 197 ARG A O 1
ATOM 1562 N N . GLY A 1 198 ? -12.353 15.908 1.847 1.00 51.50 198 GLY A N 1
ATOM 1563 C CA . GLY A 1 198 ? -13.452 15.526 0.948 1.00 51.50 198 GLY A CA 1
ATOM 1564 C C . GLY A 1 198 ? -13.101 14.564 -0.189 1.00 51.50 198 GLY A C 1
ATOM 1565 O O . GLY A 1 198 ? -13.981 14.257 -0.980 1.00 51.50 198 GLY A O 1
ATOM 1566 N N . LEU A 1 199 ? -11.858 14.079 -0.269 1.00 60.56 199 LEU A N 1
ATOM 1567 C CA . LEU A 1 199 ? -11.454 13.087 -1.262 1.00 60.56 199 LEU A CA 1
ATOM 1568 C C . LEU A 1 199 ? -11.564 11.677 -0.673 1.00 60.56 199 LEU A C 1
ATOM 1570 O O . LEU A 1 199 ? -10.837 11.334 0.263 1.00 60.56 199 LEU A O 1
ATOM 1574 N N . THR A 1 200 ? -12.456 10.868 -1.233 1.00 67.62 200 THR A N 1
ATOM 1575 C CA . THR A 1 200 ? -12.551 9.435 -0.941 1.00 67.62 200 THR A CA 1
ATOM 1576 C C . THR A 1 200 ? -11.595 8.698 -1.871 1.00 67.62 200 THR A C 1
ATOM 1578 O O . THR A 1 200 ? -11.715 8.796 -3.089 1.00 67.62 200 THR A O 1
ATOM 1581 N N . ILE A 1 201 ? -10.611 7.993 -1.309 1.00 79.00 201 ILE A N 1
ATOM 1582 C CA . ILE A 1 201 ? -9.757 7.098 -2.094 1.00 79.00 201 ILE A CA 1
ATOM 1583 C C . ILE A 1 201 ? -10.461 5.751 -2.153 1.00 79.00 201 ILE A C 1
ATOM 1585 O O . ILE A 1 201 ? -10.486 5.017 -1.163 1.00 79.00 201 ILE A O 1
ATOM 1589 N N . GLU A 1 202 ? -11.025 5.431 -3.309 1.00 83.38 202 GLU A N 1
ATOM 1590 C CA . GLU A 1 202 ? -11.665 4.143 -3.497 1.00 83.38 202 GLU A CA 1
ATOM 1591 C C . GLU A 1 202 ? -10.642 3.031 -3.668 1.00 83.38 202 GLU A C 1
ATOM 1593 O O . GLU A 1 202 ? -9.552 3.190 -4.229 1.00 83.38 202 GLU A O 1
ATOM 1598 N N . GLY A 1 203 ? -11.006 1.875 -3.134 1.00 88.00 203 GLY A N 1
ATOM 1599 C CA . GLY A 1 203 ? -10.239 0.665 -3.314 1.00 88.00 203 GLY A CA 1
ATOM 1600 C C . GLY A 1 203 ? -8.843 0.680 -2.700 1.00 88.00 203 GLY A C 1
ATOM 1601 O O . GLY A 1 203 ? -7.952 0.004 -3.207 1.00 88.00 203 GLY A O 1
ATOM 1602 N N . LEU A 1 204 ? -8.631 1.442 -1.623 1.00 89.75 204 LEU A N 1
ATOM 1603 C CA . LEU A 1 204 ? -7.327 1.526 -0.971 1.00 89.75 204 LEU A CA 1
ATOM 1604 C C . LEU A 1 204 ? -6.918 0.155 -0.422 1.00 89.75 204 LEU A C 1
ATOM 1606 O O . LEU A 1 204 ? -7.535 -0.364 0.504 1.00 89.75 204 LEU A O 1
ATOM 1610 N N . LEU A 1 205 ? -5.874 -0.430 -1.002 1.00 93.44 205 LEU A N 1
ATOM 1611 C CA . LEU A 1 205 ? -5.314 -1.726 -0.627 1.00 93.44 205 LEU A CA 1
ATOM 1612 C C . LEU A 1 205 ? -4.092 -1.537 0.262 1.00 93.44 205 LEU A C 1
ATOM 1614 O O . LEU A 1 205 ? -4.051 -2.039 1.381 1.00 93.44 205 LEU A O 1
ATOM 1618 N N . VAL A 1 206 ? -3.122 -0.743 -0.191 1.00 94.88 206 VAL A N 1
ATOM 1619 C CA . VAL A 1 206 ? -1.857 -0.553 0.527 1.00 94.88 206 VAL A CA 1
ATOM 1620 C C . VAL A 1 206 ? -1.657 0.906 0.900 1.00 94.88 206 VAL A C 1
ATOM 1622 O O . VAL A 1 206 ? -1.849 1.813 0.097 1.00 94.88 206 VAL A O 1
ATOM 1625 N N . SER A 1 207 ? -1.260 1.153 2.140 1.00 91.19 207 SER A N 1
ATOM 1626 C CA . SER A 1 207 ? -0.965 2.486 2.657 1.00 91.19 207 SER A CA 1
ATOM 1627 C C . SER A 1 207 ? 0.458 2.509 3.198 1.00 91.19 207 SER A C 1
ATOM 1629 O O . SER A 1 207 ? 0.736 1.887 4.214 1.00 91.19 207 SER A O 1
ATOM 1631 N N . TYR A 1 208 ? 1.359 3.220 2.525 1.00 92.88 208 TYR A N 1
ATOM 1632 C CA . TYR A 1 208 ? 2.703 3.520 3.003 1.00 92.88 208 TYR A CA 1
ATOM 1633 C C . TYR A 1 208 ? 2.729 4.931 3.575 1.00 92.88 208 TYR A C 1
ATOM 1635 O O . TYR A 1 208 ? 2.690 5.919 2.841 1.00 92.88 208 TYR A O 1
ATOM 1643 N N . TYR A 1 209 ? 2.790 5.022 4.897 1.00 87.12 209 TYR A N 1
ATOM 1644 C CA . TYR A 1 209 ? 2.704 6.273 5.624 1.00 87.12 209 TYR A CA 1
ATOM 1645 C C . TYR A 1 209 ? 3.831 6.384 6.644 1.00 87.12 209 TYR A C 1
ATOM 1647 O O . TYR A 1 209 ? 3.878 5.652 7.622 1.00 87.12 209 TYR A O 1
ATOM 1655 N N . VAL A 1 210 ? 4.737 7.339 6.450 1.00 88.25 210 VAL A N 1
ATOM 1656 C CA . VAL A 1 210 ? 5.871 7.549 7.375 1.00 88.25 210 VAL A CA 1
ATOM 1657 C C . VAL A 1 210 ? 6.093 9.010 7.731 1.00 88.25 210 VAL A C 1
ATOM 1659 O O . VAL A 1 210 ? 7.087 9.372 8.363 1.00 88.25 210 VAL A O 1
ATOM 1662 N N . ARG A 1 211 ? 5.157 9.877 7.344 1.00 78.50 211 ARG A N 1
ATOM 1663 C CA . ARG A 1 211 ? 5.238 11.294 7.659 1.00 78.50 211 ARG A CA 1
ATOM 1664 C C . ARG A 1 211 ? 5.055 11.504 9.161 1.00 78.50 211 ARG A C 1
ATOM 1666 O O . ARG A 1 211 ? 3.973 11.298 9.713 1.00 78.50 211 ARG A O 1
ATOM 1673 N N . LYS A 1 212 ? 6.106 12.006 9.809 1.00 68.94 212 LYS A N 1
ATOM 1674 C CA . LYS A 1 212 ? 6.032 12.467 11.198 1.00 68.94 212 LYS A CA 1
ATOM 1675 C C . LYS A 1 212 ? 5.054 13.638 11.286 1.00 68.94 212 LYS A C 1
ATOM 1677 O O . LYS A 1 212 ? 5.198 14.641 10.588 1.00 68.94 212 LYS A O 1
ATOM 1682 N N . THR A 1 213 ? 4.055 13.508 12.146 1.00 65.50 213 THR A N 1
ATOM 1683 C CA . THR A 1 213 ? 3.146 14.594 12.500 1.00 65.50 213 THR A CA 1
ATOM 1684 C C . THR A 1 213 ? 2.878 14.551 13.993 1.00 65.50 213 THR A C 1
ATOM 1686 O O . THR A 1 213 ? 2.708 13.478 14.562 1.00 65.50 213 THR A O 1
ATOM 1689 N N . LEU A 1 214 ? 2.883 15.725 14.618 1.00 56.47 214 LEU A N 1
ATOM 1690 C CA . LEU A 1 214 ? 2.502 15.906 16.019 1.00 56.47 214 LEU A CA 1
ATOM 1691 C C . LEU A 1 214 ? 1.037 16.355 16.147 1.00 56.47 214 LEU A C 1
ATOM 1693 O O . LEU A 1 214 ? 0.548 16.543 17.255 1.00 56.47 214 LEU A O 1
ATOM 1697 N N . ALA A 1 215 ? 0.348 16.574 15.022 1.00 61.97 215 ALA A N 1
ATOM 1698 C CA . ALA A 1 215 ? -0.998 17.122 15.005 1.00 61.97 215 ALA A CA 1
ATOM 1699 C C . ALA A 1 215 ? -2.038 15.997 15.025 1.00 61.97 215 ALA A C 1
ATOM 1701 O O . ALA A 1 215 ? -2.189 15.255 14.051 1.00 61.97 215 ALA A O 1
ATOM 1702 N N . LEU A 1 216 ? -2.783 15.934 16.128 1.00 58.72 216 LEU A N 1
ATOM 1703 C CA . LEU A 1 216 ? -3.872 14.991 16.371 1.00 58.72 216 LEU A CA 1
ATOM 1704 C C . LEU A 1 216 ? -4.907 14.988 15.231 1.00 58.72 216 LEU A C 1
ATOM 1706 O O . LEU A 1 216 ? -5.272 13.933 14.721 1.00 58.72 216 LEU A O 1
ATOM 1710 N N . ASP A 1 217 ? -5.273 16.174 14.739 1.00 58.41 217 ASP A N 1
ATOM 1711 C CA . ASP A 1 217 ? -6.208 16.351 13.622 1.00 58.41 217 ASP A CA 1
ATOM 1712 C C . ASP A 1 217 ? -5.729 15.695 12.328 1.00 58.41 217 ASP A C 1
ATOM 1714 O O . ASP A 1 217 ? -6.536 15.207 11.539 1.00 58.41 217 ASP A O 1
ATOM 1718 N N . THR A 1 218 ? -4.413 15.678 12.089 1.00 61.81 218 THR A N 1
ATOM 1719 C CA . THR A 1 218 ? -3.875 15.031 10.891 1.00 61.81 218 THR A CA 1
ATOM 1720 C C . THR A 1 218 ? -4.030 13.522 10.994 1.00 61.81 218 THR A C 1
ATOM 1722 O O . THR A 1 218 ? -4.443 12.896 10.029 1.00 61.81 218 THR A O 1
ATOM 1725 N N . LEU A 1 219 ? -3.776 12.941 12.166 1.00 64.06 219 LEU A N 1
ATOM 1726 C CA . LEU A 1 219 ? -4.004 11.516 12.391 1.00 64.06 219 LEU A CA 1
ATOM 1727 C C . LEU A 1 219 ? -5.505 11.169 12.303 1.00 64.06 219 LEU A C 1
ATOM 1729 O O . LEU A 1 219 ? -5.862 10.199 11.644 1.00 64.06 219 LEU A O 1
ATOM 1733 N N . LEU A 1 220 ? -6.403 11.991 12.856 1.00 64.56 220 LEU A N 1
ATOM 1734 C CA . LEU A 1 220 ? -7.856 11.787 12.737 1.00 64.56 220 LEU A CA 1
ATOM 1735 C C . LEU A 1 220 ? -8.358 11.869 11.288 1.00 64.56 220 LEU A C 1
ATOM 1737 O O . LEU A 1 220 ? -9.175 11.054 10.862 1.00 64.56 220 LEU A O 1
ATOM 1741 N N . GLN A 1 221 ? -7.854 12.820 10.497 1.00 60.47 221 GLN A N 1
ATOM 1742 C CA . GLN A 1 221 ? -8.166 12.899 9.065 1.00 60.47 221 GLN A CA 1
ATOM 1743 C C . GLN A 1 221 ? -7.706 11.648 8.317 1.00 60.47 221 GLN A C 1
ATOM 1745 O O . GLN A 1 221 ? -8.394 11.190 7.409 1.00 60.47 221 GLN A O 1
ATOM 1750 N N . MET A 1 222 ? -6.580 11.068 8.724 1.00 63.62 222 MET A N 1
ATOM 1751 C CA . MET A 1 222 ? -6.051 9.856 8.115 1.00 63.62 222 MET A CA 1
ATOM 1752 C C . MET A 1 222 ? -6.752 8.578 8.570 1.00 63.62 222 MET A C 1
ATOM 1754 O O . MET A 1 222 ? -6.853 7.648 7.776 1.00 63.62 222 MET A O 1
ATOM 1758 N N . GLY A 1 223 ? -7.280 8.541 9.800 1.00 59.78 223 GLY A N 1
ATOM 1759 C CA . GLY A 1 223 ? -8.161 7.472 10.283 1.00 59.78 223 GLY A CA 1
ATOM 1760 C C . GLY A 1 223 ? -9.288 7.175 9.288 1.00 59.78 223 GLY A C 1
ATOM 1761 O O . GLY A 1 223 ? -9.637 6.022 9.049 1.00 59.78 223 GLY A O 1
ATOM 1762 N N . ARG A 1 224 ? -9.772 8.221 8.605 1.00 63.88 224 ARG A N 1
ATOM 1763 C CA . ARG A 1 224 ? -10.820 8.135 7.579 1.00 63.88 224 ARG A CA 1
ATOM 1764 C C . ARG A 1 224 ? -10.383 7.443 6.290 1.00 63.88 224 ARG A C 1
ATOM 1766 O O . ARG A 1 224 ? -11.225 6.822 5.655 1.00 63.88 224 ARG A O 1
ATOM 1773 N N . TRP A 1 225 ? -9.104 7.502 5.904 1.00 61.88 225 TRP A N 1
ATOM 1774 C CA . TRP A 1 225 ? -8.602 6.758 4.734 1.00 61.88 225 TRP A CA 1
ATOM 1775 C C . TRP A 1 225 ? -8.651 5.247 4.952 1.00 61.88 225 TRP A C 1
ATOM 1777 O O . TRP A 1 225 ? -8.624 4.468 4.002 1.00 61.88 225 TRP A O 1
ATOM 1787 N N . PHE A 1 226 ? -8.705 4.808 6.206 1.00 61.12 226 PHE A N 1
ATOM 1788 C CA . PHE A 1 226 ? -8.873 3.400 6.513 1.00 61.12 226 PHE A CA 1
ATOM 1789 C C . PHE A 1 226 ? -10.340 2.960 6.593 1.00 61.12 226 PHE A C 1
ATOM 1791 O O . PHE A 1 226 ? -10.588 1.770 6.755 1.00 61.12 226 PHE A O 1
ATOM 1798 N N . GLY A 1 227 ? -11.291 3.885 6.423 1.00 58.12 227 GLY A N 1
ATOM 1799 C CA . GLY A 1 227 ? -12.717 3.580 6.372 1.00 58.12 227 GLY A CA 1
ATOM 1800 C C . GLY A 1 227 ? -13.131 2.786 5.128 1.00 58.12 227 GLY A C 1
ATOM 1801 O O . GLY A 1 227 ? -12.372 2.661 4.170 1.00 58.12 227 GLY A O 1
ATOM 1802 N N . TYR A 1 228 ? -14.353 2.250 5.189 1.00 59.00 228 TYR A N 1
ATOM 1803 C CA . TYR A 1 228 ? -15.047 1.457 4.165 1.00 59.00 228 TYR A CA 1
ATOM 1804 C C . TYR A 1 228 ? -14.159 0.527 3.323 1.00 59.00 228 TYR A C 1
ATOM 1806 O O . TYR A 1 228 ? -13.872 0.792 2.159 1.00 59.00 228 TYR A O 1
ATOM 1814 N N . ARG A 1 229 ? -13.733 -0.590 3.919 1.00 68.31 229 ARG A N 1
ATOM 1815 C CA . ARG A 1 229 ? -12.893 -1.601 3.250 1.00 68.31 229 ARG A CA 1
ATOM 1816 C C . ARG A 1 229 ? -13.646 -2.868 2.864 1.00 68.31 229 ARG A C 1
ATOM 1818 O O . ARG A 1 229 ? -13.032 -3.790 2.336 1.00 68.31 229 ARG A O 1
ATOM 1825 N N . GLY A 1 230 ? -14.963 -2.869 3.081 1.00 68.69 230 GLY A N 1
ATOM 1826 C CA . GLY A 1 230 ? -15.865 -3.903 2.595 1.00 68.69 230 GLY A CA 1
ATOM 1827 C C . GLY A 1 230 ? -15.341 -5.302 2.888 1.00 68.69 230 GLY A C 1
ATOM 1828 O O . GLY A 1 230 ? -14.882 -5.592 3.988 1.00 68.69 230 GLY A O 1
ATOM 1829 N N . ASP A 1 231 ? -15.376 -6.131 1.862 1.00 76.19 231 ASP A N 1
ATOM 1830 C CA . ASP A 1 231 ? -15.027 -7.545 1.850 1.00 76.19 231 ASP A CA 1
ATOM 1831 C C . ASP A 1 231 ? -13.546 -7.830 1.551 1.00 76.19 231 ASP A C 1
ATOM 1833 O O . ASP A 1 231 ? -13.205 -8.991 1.352 1.00 76.19 231 ASP A O 1
ATOM 1837 N N . TYR A 1 232 ? -12.662 -6.823 1.487 1.00 86.50 232 TYR A N 1
ATOM 1838 C CA . TYR A 1 232 ? -11.259 -6.989 1.056 1.00 86.50 232 TYR A CA 1
ATOM 1839 C C . TYR A 1 232 ? -10.215 -6.597 2.112 1.00 86.50 232 TYR A C 1
ATOM 1841 O O . TYR A 1 232 ? -9.034 -6.447 1.800 1.00 86.50 232 TYR A O 1
ATOM 1849 N N . VAL A 1 233 ? -10.630 -6.413 3.365 1.00 87.00 233 VAL A N 1
ATOM 1850 C CA . VAL A 1 233 ? -9.775 -5.972 4.485 1.00 87.00 233 VAL A CA 1
ATOM 1851 C C . VAL A 1 233 ? -8.550 -6.861 4.678 1.00 87.00 233 VAL A C 1
ATOM 1853 O O . VAL A 1 233 ? -7.450 -6.357 4.906 1.00 87.00 233 VAL A O 1
ATOM 1856 N N . ASP A 1 234 ? -8.727 -8.168 4.533 1.00 90.38 234 ASP A N 1
ATOM 1857 C CA . ASP A 1 234 ? -7.681 -9.188 4.600 1.00 90.38 234 ASP A CA 1
ATOM 1858 C C . ASP A 1 234 ? -6.550 -8.973 3.577 1.00 90.38 234 ASP A C 1
ATOM 1860 O O . ASP A 1 234 ? -5.391 -9.317 3.834 1.00 90.38 234 ASP A O 1
ATOM 1864 N N . LEU A 1 235 ? -6.8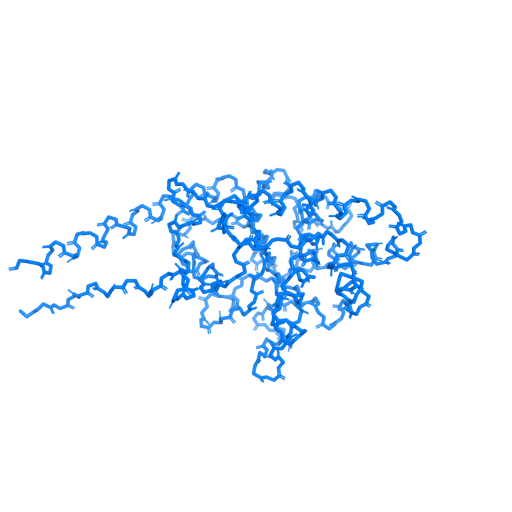67 -8.340 2.443 1.00 93.94 235 LEU A N 1
ATOM 1865 C CA . LEU A 1 235 ? -5.920 -8.004 1.379 1.00 93.94 235 LEU A CA 1
ATOM 1866 C C . LEU A 1 235 ? -5.197 -6.672 1.614 1.00 93.94 235 LEU A C 1
ATOM 1868 O O . LEU A 1 235 ? -4.337 -6.286 0.824 1.00 93.94 235 LEU A O 1
ATOM 1872 N N . THR A 1 236 ? -5.541 -5.929 2.664 1.00 92.50 236 THR A N 1
ATOM 1873 C CA . THR A 1 236 ? -4.986 -4.589 2.876 1.00 92.50 236 THR A CA 1
ATOM 1874 C C . THR A 1 236 ? -3.687 -4.613 3.668 1.00 92.50 236 THR A C 1
ATOM 1876 O O . THR A 1 236 ? -3.448 -5.525 4.455 1.00 92.50 236 THR A O 1
ATOM 1879 N N . ARG A 1 237 ? -2.821 -3.611 3.472 1.00 94.25 237 ARG A N 1
ATOM 1880 C CA . ARG A 1 237 ? -1.562 -3.462 4.221 1.00 94.25 237 ARG A CA 1
ATOM 1881 C C . ARG A 1 237 ? -1.313 -2.023 4.637 1.00 94.25 237 ARG A C 1
ATOM 1883 O O . ARG A 1 237 ? -1.456 -1.101 3.834 1.00 94.25 237 ARG A O 1
ATOM 1890 N N . ILE A 1 238 ? -0.876 -1.836 5.878 1.00 92.25 238 ILE A N 1
ATOM 1891 C CA . ILE A 1 238 ? -0.527 -0.537 6.453 1.00 92.25 238 ILE A CA 1
ATOM 1892 C C . ILE A 1 238 ? 0.949 -0.554 6.838 1.00 92.25 238 ILE A C 1
ATOM 1894 O O . ILE A 1 238 ? 1.337 -1.100 7.865 1.00 92.25 238 ILE A O 1
ATOM 1898 N N . TYR A 1 239 ? 1.768 0.091 6.022 1.00 94.56 239 TYR A N 1
ATOM 1899 C CA . TYR A 1 239 ? 3.180 0.328 6.270 1.00 94.56 239 TYR A CA 1
ATOM 1900 C C . TYR A 1 239 ? 3.354 1.650 7.009 1.00 94.56 239 TYR A C 1
ATOM 1902 O O . TYR A 1 239 ? 3.157 2.714 6.424 1.00 94.56 239 TYR A O 1
ATOM 1910 N N . THR A 1 240 ? 3.724 1.607 8.288 1.00 91.94 240 THR A N 1
ATOM 1911 C CA . THR A 1 240 ? 3.981 2.826 9.071 1.00 91.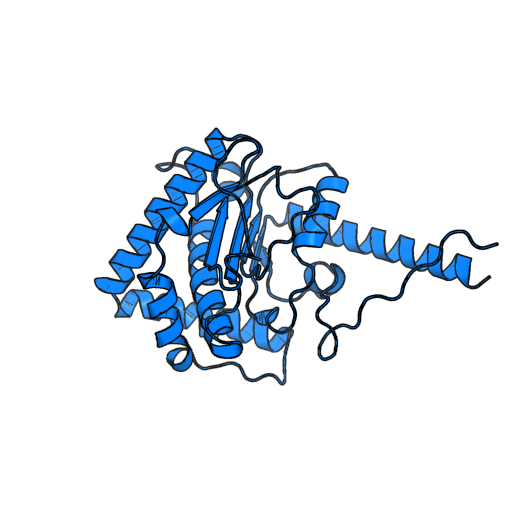94 240 THR A CA 1
ATOM 1912 C C . THR A 1 240 ? 5.000 2.600 10.179 1.00 91.94 240 THR A C 1
ATOM 1914 O O . THR A 1 240 ? 5.335 1.466 10.525 1.00 91.94 240 THR A O 1
ATOM 1917 N N . THR A 1 241 ? 5.540 3.678 10.743 1.00 92.31 241 THR A N 1
ATOM 1918 C CA . THR A 1 241 ? 6.455 3.559 11.883 1.00 92.31 241 THR A CA 1
ATOM 1919 C C . THR A 1 241 ? 5.697 3.128 13.135 1.00 92.31 241 THR A C 1
ATOM 1921 O O . THR A 1 241 ? 4.517 3.447 13.311 1.00 92.31 241 THR A O 1
ATOM 1924 N N . GLN A 1 242 ? 6.381 2.440 14.049 1.00 91.38 242 GLN A N 1
ATOM 1925 C CA . GLN A 1 242 ? 5.782 2.025 15.320 1.00 91.38 242 GLN A CA 1
ATOM 1926 C C . GLN A 1 242 ? 5.251 3.223 16.127 1.00 91.38 242 GLN A C 1
ATOM 1928 O O . GLN A 1 242 ? 4.221 3.129 16.794 1.00 91.38 242 GLN A O 1
ATOM 1933 N N . HIS A 1 243 ? 5.939 4.366 16.053 1.00 88.12 243 HIS A N 1
ATOM 1934 C CA . HIS A 1 243 ? 5.511 5.592 16.721 1.00 88.12 243 HIS A CA 1
ATOM 1935 C C . HIS A 1 243 ? 4.149 6.079 16.211 1.00 88.12 243 HIS A C 1
ATOM 1937 O O . HIS A 1 243 ? 3.264 6.380 17.010 1.00 88.12 243 HIS A O 1
ATOM 1943 N N . LEU A 1 244 ? 3.964 6.111 14.889 1.00 85.75 244 LEU A N 1
ATOM 1944 C CA . LEU A 1 244 ? 2.706 6.527 14.274 1.00 85.75 244 LEU A CA 1
ATOM 1945 C C . LEU A 1 244 ? 1.587 5.524 14.558 1.00 85.75 244 LEU A C 1
ATOM 1947 O O . LEU A 1 244 ? 0.492 5.942 14.919 1.00 85.75 244 LEU A O 1
ATOM 1951 N N . PHE A 1 245 ? 1.873 4.220 14.478 1.00 86.81 245 PHE A N 1
ATOM 1952 C CA . PHE A 1 245 ? 0.908 3.169 14.817 1.00 86.81 245 PHE A CA 1
ATOM 1953 C C . PHE A 1 245 ? 0.373 3.320 16.250 1.00 86.81 245 PHE A C 1
ATOM 1955 O O . PHE A 1 245 ? -0.835 3.372 16.464 1.00 86.81 245 PHE A O 1
ATOM 1962 N N . LYS A 1 246 ? 1.267 3.500 17.233 1.00 86.44 246 LYS A N 1
ATOM 1963 C CA . LYS A 1 246 ? 0.887 3.764 18.633 1.00 86.44 246 LYS A CA 1
ATOM 1964 C C . LYS A 1 246 ? 0.091 5.063 18.791 1.00 86.44 246 LYS A C 1
ATOM 1966 O O . LYS A 1 246 ? -0.810 5.124 19.622 1.00 86.44 246 LYS A O 1
ATOM 1971 N N . GLY A 1 247 ? 0.410 6.085 17.997 1.00 83.81 247 GLY A N 1
ATOM 1972 C CA . GLY A 1 247 ? -0.349 7.334 17.950 1.00 83.81 247 GLY A CA 1
ATOM 1973 C C . GLY A 1 247 ? -1.800 7.123 17.510 1.00 83.81 247 GLY A C 1
ATOM 1974 O O . GLY A 1 247 ? -2.704 7.641 18.160 1.00 83.81 247 GLY A O 1
ATOM 1975 N N . PHE A 1 248 ? -2.031 6.320 16.464 1.00 80.31 248 PHE A N 1
ATOM 1976 C CA . PHE A 1 248 ? -3.384 5.940 16.038 1.00 80.31 248 PHE A CA 1
ATOM 1977 C C . PHE A 1 248 ? -4.124 5.119 17.095 1.00 80.31 248 PHE A C 1
ATOM 1979 O O . PHE A 1 248 ? -5.306 5.358 17.324 1.00 80.31 248 PHE A O 1
ATOM 1986 N N . ALA A 1 249 ? -3.431 4.206 17.778 1.00 82.44 249 ALA A N 1
ATOM 1987 C CA . ALA A 1 249 ? -4.036 3.396 18.832 1.00 82.44 249 ALA A CA 1
ATOM 1988 C C . ALA A 1 249 ? -4.497 4.234 20.033 1.00 82.44 249 ALA A C 1
ATOM 1990 O O . ALA A 1 249 ? -5.610 4.066 20.529 1.00 82.44 249 ALA A O 1
ATOM 1991 N N . LEU A 1 250 ? -3.671 5.191 20.471 1.00 82.56 250 LEU A N 1
ATOM 1992 C CA . LEU A 1 250 ? -4.047 6.132 21.527 1.00 82.56 250 LEU A CA 1
ATOM 1993 C C . LEU A 1 250 ? -5.253 6.980 21.115 1.00 82.56 250 LEU A C 1
ATOM 1995 O O . LEU A 1 250 ? -6.175 7.175 21.898 1.00 82.56 250 LEU A O 1
ATOM 1999 N N . LEU A 1 251 ? -5.244 7.462 19.876 1.00 78.25 251 LEU A N 1
ATOM 2000 C CA . LEU A 1 251 ? -6.343 8.231 19.313 1.00 78.25 251 LEU A CA 1
ATOM 2001 C C . LEU A 1 251 ? -7.660 7.473 19.308 1.00 78.25 251 LEU A C 1
ATOM 2003 O O . LEU A 1 251 ? -8.681 8.027 19.701 1.00 78.25 251 LEU A O 1
ATOM 2007 N N . ASN A 1 252 ? -7.616 6.209 18.893 1.00 76.88 252 ASN A N 1
ATOM 2008 C CA . ASN A 1 252 ? -8.780 5.345 18.897 1.00 76.88 252 ASN A CA 1
ATOM 2009 C C . ASN A 1 252 ? -9.363 5.195 20.311 1.00 76.88 252 ASN A C 1
ATOM 2011 O O . ASN A 1 252 ? -10.570 5.295 20.485 1.00 76.88 252 ASN A O 1
ATOM 2015 N N . ARG A 1 253 ? -8.512 5.029 21.332 1.00 79.94 253 ARG A N 1
ATOM 2016 C CA . ARG A 1 253 ? -8.959 4.946 22.733 1.00 79.94 253 ARG A CA 1
ATOM 2017 C C . ARG A 1 253 ? -9.654 6.222 23.202 1.00 79.94 253 ARG A C 1
ATOM 2019 O O . ARG A 1 253 ? -10.743 6.142 23.751 1.00 79.94 253 ARG A O 1
ATOM 2026 N N . VAL A 1 254 ? -9.068 7.387 22.924 1.00 82.12 254 VAL A N 1
ATOM 2027 C CA . VAL A 1 254 ? -9.672 8.684 23.281 1.00 82.12 254 VAL A CA 1
ATOM 2028 C C . VAL A 1 254 ? -11.005 8.897 22.551 1.00 82.12 254 VAL A C 1
ATOM 2030 O O . VAL A 1 254 ? -11.948 9.415 23.140 1.00 82.12 254 VAL A O 1
ATOM 2033 N N . GLU A 1 255 ? -11.116 8.494 21.279 1.00 77.56 255 GLU A N 1
ATOM 2034 C CA . GLU A 1 255 ? -12.390 8.570 20.546 1.00 77.56 255 GLU A CA 1
ATOM 2035 C C . GLU A 1 255 ? -13.471 7.689 21.189 1.00 77.56 255 GLU A C 1
ATOM 2037 O O . GLU A 1 255 ? -14.605 8.145 21.351 1.00 77.56 255 GLU A O 1
ATOM 2042 N N . LEU A 1 256 ? -13.126 6.455 21.571 1.00 76.38 256 LEU A N 1
ATOM 2043 C CA . LEU A 1 256 ? -14.043 5.538 22.251 1.00 76.38 256 LEU A CA 1
ATOM 2044 C C . LEU A 1 256 ? -14.505 6.098 23.602 1.00 76.38 256 LEU A C 1
ATOM 2046 O O . LEU A 1 256 ? -15.705 6.134 23.855 1.00 76.38 256 LEU A O 1
ATOM 2050 N N . GLU A 1 257 ? -13.585 6.622 24.417 1.00 82.69 257 GLU A N 1
ATOM 2051 C CA . GLU A 1 257 ? -13.911 7.248 25.707 1.00 82.69 257 GLU A CA 1
ATOM 2052 C C . GLU A 1 257 ? -14.917 8.401 25.542 1.00 82.69 257 GLU A C 1
ATOM 2054 O O . GLU A 1 257 ? -15.923 8.463 26.249 1.00 82.69 257 GLU A O 1
ATOM 2059 N N . ILE A 1 258 ? -14.706 9.279 24.555 1.00 81.56 258 ILE A N 1
ATOM 2060 C CA . ILE A 1 258 ? -15.624 10.395 24.272 1.00 81.56 258 ILE A CA 1
ATOM 2061 C C . ILE A 1 258 ? -16.997 9.886 23.809 1.00 81.56 258 ILE A C 1
ATOM 2063 O O . ILE A 1 258 ? -18.028 10.454 24.183 1.00 81.56 258 ILE A O 1
ATOM 2067 N N . ARG A 1 259 ? -17.045 8.831 22.985 1.00 78.50 259 ARG A N 1
ATOM 2068 C CA . ARG A 1 259 ? -18.315 8.230 22.545 1.00 78.50 259 ARG A CA 1
ATOM 2069 C C . ARG A 1 259 ? -19.094 7.641 23.717 1.00 78.50 259 ARG A C 1
ATOM 2071 O O . ARG A 1 259 ? -20.302 7.872 23.793 1.00 78.50 259 ARG A O 1
ATOM 2078 N N . ASP A 1 260 ? -18.416 6.949 24.625 1.00 81.88 260 ASP A N 1
ATOM 2079 C CA . ASP A 1 260 ? -19.022 6.368 25.824 1.00 81.88 260 ASP A CA 1
ATOM 2080 C C . ASP A 1 260 ? -19.572 7.456 26.756 1.00 81.88 260 ASP A C 1
ATOM 2082 O O . ASP A 1 260 ? -20.704 7.352 27.240 1.00 81.88 260 ASP A O 1
ATOM 2086 N N . GLU A 1 261 ? -18.831 8.553 26.946 1.00 81.62 261 GLU A N 1
ATOM 2087 C CA . GLU A 1 261 ? -19.304 9.715 27.705 1.00 81.62 261 GLU A CA 1
ATOM 2088 C C . GLU A 1 261 ? -20.577 10.313 27.089 1.00 81.62 261 GLU A C 1
ATOM 2090 O O . GLU A 1 261 ? -21.571 10.508 27.794 1.00 81.62 261 GLU A O 1
ATOM 2095 N N . ILE A 1 262 ? -20.600 10.547 25.772 1.00 79.25 262 ILE A N 1
ATOM 2096 C CA . ILE A 1 262 ? -21.781 11.080 25.072 1.00 79.25 262 ILE A CA 1
ATOM 2097 C C . ILE A 1 262 ? -22.971 10.122 25.197 1.00 79.25 262 ILE A C 1
ATOM 2099 O O . ILE A 1 262 ? -24.089 10.569 25.464 1.00 79.25 262 ILE A O 1
ATOM 2103 N N . ALA A 1 263 ? -22.753 8.816 25.030 1.00 78.62 263 ALA A N 1
ATOM 2104 C CA . ALA A 1 263 ? -23.802 7.812 25.176 1.00 78.62 263 ALA A CA 1
ATOM 2105 C C . ALA A 1 263 ? -24.382 7.810 26.601 1.00 78.62 263 ALA A C 1
ATOM 2107 O O . ALA A 1 263 ? -25.603 7.791 26.764 1.00 78.62 263 ALA 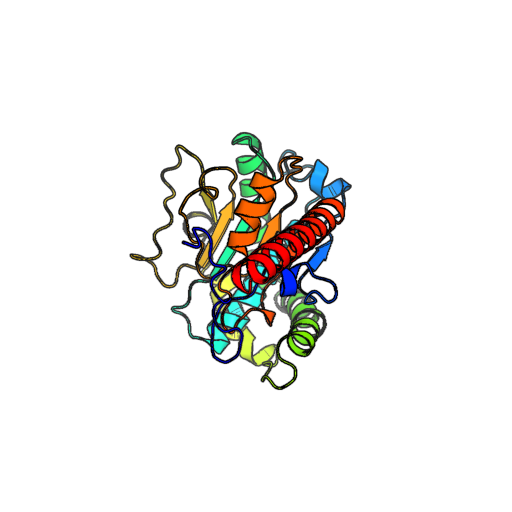A O 1
ATOM 2108 N N . SER A 1 264 ? -23.530 7.923 27.625 1.00 78.12 264 SER A N 1
ATOM 2109 C CA . SER A 1 264 ? -23.958 8.001 29.028 1.00 78.12 264 SER A CA 1
ATOM 2110 C C . SER A 1 264 ? -24.768 9.267 29.344 1.00 78.12 264 SER A C 1
ATOM 2112 O O . SER A 1 264 ? -25.728 9.216 30.113 1.00 78.12 264 SER A O 1
ATOM 2114 N N . LEU A 1 265 ? -24.427 10.399 28.718 1.00 77.50 265 LEU A N 1
ATOM 2115 C CA . LEU A 1 265 ? -25.152 11.665 28.857 1.00 77.50 265 LEU A CA 1
ATOM 2116 C C . LEU A 1 265 ? -26.490 11.659 28.109 1.00 77.50 265 LEU A C 1
ATOM 2118 O O . LEU A 1 265 ? -27.414 12.339 28.532 1.00 77.50 265 LEU A O 1
ATOM 2122 N N . SER A 1 266 ? -26.591 10.892 27.022 1.00 67.19 266 SER A N 1
ATOM 2123 C CA . SER A 1 266 ? -27.813 10.746 26.215 1.00 67.19 266 SER A CA 1
ATOM 2124 C C . SER A 1 266 ? -28.831 9.777 26.835 1.00 67.19 266 SER A C 1
ATOM 2126 O O . SER A 1 266 ? -29.987 9.751 26.419 1.00 67.19 266 SER A O 1
ATOM 2128 N N . ALA A 1 267 ? -28.392 8.937 27.779 1.00 59.78 267 ALA A N 1
ATOM 2129 C CA . ALA A 1 267 ? -29.221 7.951 28.472 1.00 59.78 267 ALA A CA 1
ATOM 2130 C C . ALA A 1 267 ? -29.866 8.482 29.772 1.00 59.78 267 ALA A C 1
ATOM 2132 O O . ALA A 1 267 ? -30.680 7.771 30.366 1.00 59.78 267 ALA A O 1
ATOM 2133 N N . ASN A 1 268 ? -29.501 9.697 30.204 1.00 47.78 268 ASN A N 1
ATOM 2134 C CA . ASN A 1 268 ? -30.050 10.410 31.368 1.00 47.78 268 ASN A CA 1
ATOM 2135 C C . ASN A 1 268 ? -31.018 11.517 30.940 1.00 47.78 268 ASN A C 1
ATOM 2137 O O . ASN A 1 268 ? -31.947 11.809 31.728 1.00 47.78 268 ASN A O 1
#

Sequence (268 aa):
KDFIVALPEPPGLPDGCYIGTSSLFGDEPYDIYREVGEAEALTINSPPDRGRSACLRQAVRDYFLATAGRVHRSGPDVPCTMLVHTAWQMEDHRNVKEKLTRFIRELRRDWVSDRDATEKRFRTSWEDDFCRSHGGVLPEGPFPAFDEILSCLDTAIMDFSVENHLLLLNSGSEDELDFDTYPGLKAVLVGGNKLSRGLTIEGLLVSYYVRKTLALDTLLQMGRWFGYRGDYVDLTRIYTTQHLFKGFALLNRVELEIRDEIASLSAN

Organism: NCBI:txid408172

InterPro domains:
  IPR018310 Putative endonuclease, Z1 domain [PF10593] (56-266)

Foldseek 3Di:
DQPDDDDDDADPPPVAQWDALCCCQNPPHQLQEDADDPQQLVWLLPALVDGDCPVVLVLVLLLLLLQLQCCLVPNQQAAREEEAARDADPSSLVRNLVNVVVSLVVLLVCCVPVVVVSLVVSQCCLVPRLVRSCCRPPVPDDRDHSVSSVVSSNCSSNVDDSVQAEEEDDPDDPDDDDCVVRVSHYHYYRYYPVLQPDDADGNHAEYAHEYDDPDLSVLVSVSCNPTRRHPSNSSHHYYYHPVSSNSSNVSSVVVVVVSVVSNVVVVD

Radius of gyration: 18.96 Å; chains: 1; bounding box: 54×43×49 Å